Protein AF-A0A7S3VLT0-F1 (afdb_monomer_lite)

Secondary structure (DSSP, 8-state):
---HHHHHHHHHHHHHHHTTTTS-HHHHHHHHHHHHHTT-PPPHHHHHHHHHHHHTTGGGS-HHHHHHHHHHHHHTT-----HHHHHHHHHHHGGGGGGS-HHHHHHHHHHHHHTT----HHHHHHHHHHHHHHHSSSSPPPHHHHHHHHHHHHHSS-TTTTHHHHHHHHHHHHHHHHHHTSPPP-TTTTTSSSSS---

Foldseek 3Di:
DDDPVNVVVLVVLVVCLVCVLVDDLVVLLVVLLVCLVVLHQRDLVSVVSSLVNNLVCLLVDALQSLLSNLVSCLSNVPQPVDLVSVQSSLVSCLVRLLVDALVSLLSNLLSCLSNVHAYDPSSLVSSLVSNVNNCPPPPHDDPVSLVSVLVSNVSHPDVPPCPVVNVVSVVVCVVVVVVVPPDDPDPVVVVVVPPDDDD

Radius of gyration: 22.36 Å; chains: 1; bounding box: 56×70×52 Å

Organism: Dunaliella tertiolecta (NCBI:txid3047)

Structure (mmCIF, N/CA/C/O backbone):
data_AF-A0A7S3VLT0-F1
#
_entry.id   AF-A0A7S3VLT0-F1
#
loop_
_atom_site.group_PDB
_atom_site.id
_atom_site.type_symbol
_atom_site.label_atom_id
_atom_site.label_alt_id
_atom_site.label_comp_id
_atom_site.label_asym_id
_atom_site.label_entity_id
_atom_site.label_seq_id
_atom_site.pdbx_PDB_ins_code
_atom_site.Cartn_x
_atom_site.Cartn_y
_atom_site.Cartn_z
_atom_site.occupancy
_atom_site.B_iso_or_equiv
_atom_site.auth_seq_id
_atom_site.auth_comp_id
_atom_site.auth_asym_id
_atom_site.auth_atom_id
_atom_site.pdbx_PDB_model_num
ATOM 1 N N . GLU A 1 1 ? 2.533 -2.926 -32.610 1.00 42.31 1 GLU A N 1
ATOM 2 C CA . GLU A 1 1 ? 3.957 -2.528 -32.664 1.00 42.31 1 GLU A CA 1
ATOM 3 C C . GLU A 1 1 ? 4.178 -1.323 -31.756 1.00 42.31 1 GLU A C 1
ATOM 5 O O . GLU A 1 1 ? 3.263 -0.528 -31.573 1.00 42.31 1 GLU A O 1
ATOM 10 N N . GLY A 1 2 ? 5.298 -1.308 -31.031 1.00 62.59 2 GLY A N 1
ATOM 11 C CA . GLY A 1 2 ? 5.415 -0.646 -29.729 1.00 62.59 2 GLY A CA 1
ATOM 12 C C . GLY A 1 2 ? 5.473 0.877 -29.780 1.00 62.59 2 GLY A C 1
ATOM 13 O O . GLY A 1 2 ? 6.463 1.433 -30.250 1.00 62.59 2 GLY A O 1
ATOM 14 N N . SER A 1 3 ? 4.464 1.528 -29.190 1.00 80.88 3 SER A N 1
ATOM 15 C CA . SER A 1 3 ? 4.487 2.961 -28.878 1.00 80.88 3 SER A CA 1
ATOM 16 C C . SER A 1 3 ? 5.820 3.348 -28.213 1.00 80.88 3 SER A C 1
ATOM 18 O O . SER A 1 3 ? 6.255 2.631 -27.302 1.00 80.88 3 SER A O 1
ATOM 20 N N . PRO A 1 4 ? 6.454 4.470 -28.608 1.00 82.81 4 PRO A N 1
ATOM 21 C CA . PRO A 1 4 ? 7.679 4.974 -27.981 1.00 82.81 4 PRO A CA 1
ATOM 22 C C . PRO A 1 4 ? 7.568 5.058 -26.453 1.00 82.81 4 PRO A C 1
ATOM 24 O O . PRO A 1 4 ? 8.505 4.722 -25.732 1.00 82.81 4 PRO A O 1
ATOM 27 N N . VAL A 1 5 ? 6.375 5.396 -25.952 1.00 84.50 5 VAL A N 1
ATOM 28 C CA . VAL A 1 5 ? 6.072 5.453 -24.516 1.00 84.50 5 VAL A CA 1
ATOM 29 C C . VAL A 1 5 ? 6.159 4.069 -23.867 1.00 84.50 5 VAL A C 1
ATOM 31 O O . VAL A 1 5 ? 6.745 3.924 -22.802 1.00 84.50 5 VAL A O 1
ATOM 34 N N . GLY A 1 6 ? 5.644 3.023 -24.518 1.00 84.25 6 GLY A N 1
ATOM 35 C CA . GLY A 1 6 ? 5.726 1.653 -24.001 1.00 84.25 6 GLY A CA 1
ATOM 36 C C . GLY A 1 6 ? 7.147 1.077 -24.024 1.00 84.25 6 GLY A C 1
ATOM 37 O O . GLY A 1 6 ? 7.475 0.201 -23.227 1.00 84.25 6 GLY A O 1
ATOM 38 N N . GLN A 1 7 ? 8.013 1.555 -24.921 1.00 86.81 7 GLN A N 1
ATOM 39 C CA . GLN A 1 7 ? 9.434 1.189 -24.918 1.00 86.81 7 GLN A CA 1
ATOM 40 C C . GLN A 1 7 ? 10.175 1.880 -23.772 1.00 86.81 7 GLN A C 1
ATOM 42 O O . GLN A 1 7 ? 10.887 1.213 -23.024 1.00 86.81 7 GLN A O 1
ATOM 47 N N . LEU A 1 8 ? 9.928 3.180 -23.582 1.00 89.12 8 LEU A N 1
ATOM 48 C CA . LEU A 1 8 ? 10.477 3.941 -22.465 1.00 89.12 8 LEU A CA 1
ATOM 49 C C . LEU A 1 8 ? 10.064 3.341 -21.116 1.00 89.12 8 LEU A C 1
ATOM 51 O O . LEU A 1 8 ? 10.919 3.116 -20.269 1.00 89.12 8 LEU A O 1
ATOM 55 N N . LEU A 1 9 ? 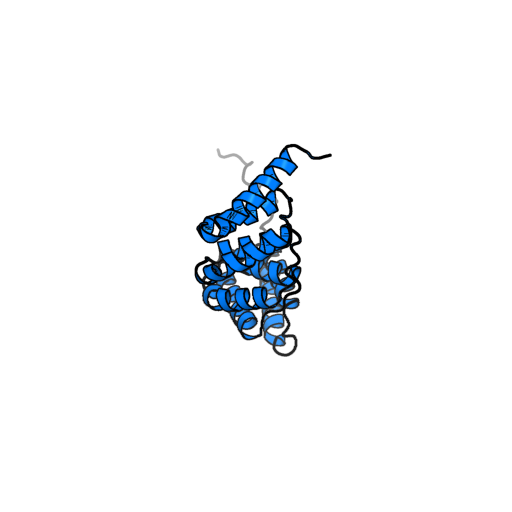8.782 3.015 -20.921 1.00 89.31 9 LEU A N 1
ATOM 56 C CA . LEU A 1 9 ? 8.303 2.442 -19.658 1.00 89.31 9 LEU A CA 1
ATOM 57 C C . LEU A 1 9 ? 8.919 1.072 -19.357 1.00 89.31 9 LEU A C 1
ATOM 59 O O . LEU A 1 9 ? 9.239 0.795 -18.203 1.00 89.31 9 LEU A O 1
ATOM 63 N N . ARG A 1 10 ? 9.167 0.243 -20.378 1.00 87.88 10 ARG A N 1
ATOM 64 C CA . ARG A 1 10 ? 9.902 -1.020 -20.202 1.00 87.88 10 ARG A CA 1
ATOM 65 C C . ARG A 1 10 ? 11.360 -0.792 -19.809 1.00 87.88 10 ARG A C 1
ATOM 67 O O . ARG A 1 10 ? 11.842 -1.482 -18.916 1.00 87.88 10 ARG A O 1
ATOM 74 N N . ALA A 1 11 ? 12.036 0.178 -20.426 1.00 89.56 11 ALA A N 1
ATOM 75 C CA . ALA A 1 11 ? 13.400 0.546 -20.047 1.00 89.56 11 ALA A CA 1
ATOM 76 C C . ALA A 1 11 ? 13.459 1.077 -18.604 1.00 89.56 11 ALA A C 1
ATOM 78 O O . ALA A 1 11 ? 14.314 0.655 -17.832 1.00 89.56 11 ALA A O 1
ATOM 79 N N . VAL A 1 12 ? 12.493 1.915 -18.210 1.00 90.75 12 VAL A N 1
ATOM 80 C CA . VAL A 1 12 ? 12.349 2.396 -16.827 1.00 90.75 12 VAL A CA 1
ATOM 81 C C . VAL A 1 12 ? 12.108 1.237 -15.859 1.00 90.75 12 VAL A C 1
ATOM 83 O O . VAL A 1 12 ? 12.724 1.213 -14.801 1.00 90.75 12 VAL A O 1
ATOM 86 N N . CYS A 1 13 ? 11.266 0.256 -16.202 1.00 90.75 13 CYS A N 1
ATOM 87 C CA . CYS A 1 13 ? 11.071 -0.929 -15.360 1.00 90.75 13 CYS A CA 1
ATOM 88 C C . CYS A 1 13 ? 12.375 -1.722 -15.194 1.00 90.75 13 CYS A C 1
ATOM 90 O O . CYS A 1 13 ? 12.705 -2.106 -14.076 1.00 90.75 13 CYS A O 1
ATOM 92 N N . ALA A 1 14 ? 13.121 -1.951 -16.279 1.00 90.06 14 ALA A N 1
ATOM 93 C CA . ALA A 1 14 ? 14.382 -2.690 -16.236 1.00 90.06 14 ALA A CA 1
ATOM 94 C C . ALA A 1 14 ? 15.438 -1.986 -15.365 1.00 90.06 14 ALA A C 1
ATOM 96 O O . ALA A 1 14 ? 16.058 -2.626 -14.518 1.00 90.06 14 ALA A O 1
ATOM 97 N N . GLU A 1 15 ? 15.583 -0.669 -15.514 1.00 92.50 15 GLU A N 1
ATOM 98 C CA . GLU A 1 15 ? 16.516 0.135 -14.716 1.00 92.50 15 GLU A CA 1
ATOM 99 C C . GLU A 1 15 ? 16.075 0.252 -13.249 1.00 92.50 15 GLU A C 1
ATOM 101 O O . GLU A 1 15 ? 16.872 0.140 -12.321 1.00 92.50 15 GLU A O 1
ATOM 106 N N . ALA A 1 16 ? 14.775 0.421 -13.002 1.00 91.62 16 ALA A N 1
ATOM 107 C CA . ALA A 1 16 ? 14.250 0.426 -11.643 1.00 91.62 16 ALA A CA 1
ATOM 108 C C . ALA A 1 16 ? 14.437 -0.931 -10.947 1.00 91.62 16 ALA A C 1
ATOM 110 O O . ALA A 1 16 ? 14.608 -0.966 -9.732 1.00 91.62 16 ALA A O 1
ATOM 111 N N . LEU A 1 17 ? 14.401 -2.040 -11.696 1.00 91.25 17 LEU A N 1
ATOM 112 C CA . LEU A 1 17 ? 14.630 -3.381 -11.161 1.00 91.25 17 LEU A CA 1
ATOM 113 C C . LEU A 1 17 ? 16.079 -3.579 -10.716 1.00 91.25 17 LEU A C 1
ATOM 115 O O . LEU A 1 17 ? 16.305 -4.085 -9.620 1.00 91.25 17 LEU A O 1
ATOM 119 N N . SER A 1 18 ? 17.050 -3.164 -11.537 1.00 92.06 18 SER A N 1
ATOM 120 C CA . SER A 1 18 ? 18.477 -3.312 -11.216 1.00 92.06 18 SER A CA 1
ATOM 121 C C . SER A 1 18 ? 18.880 -2.494 -9.989 1.00 92.06 18 SER A C 1
ATOM 123 O O . SER A 1 18 ? 19.736 -2.921 -9.219 1.00 92.06 18 SER A O 1
ATOM 125 N N . ARG A 1 19 ? 18.217 -1.354 -9.769 1.00 91.62 19 ARG A N 1
ATOM 126 C CA . ARG A 1 19 ? 18.514 -0.422 -8.672 1.00 91.62 19 ARG A CA 1
ATOM 127 C C . ARG A 1 19 ? 17.528 -0.495 -7.514 1.00 91.62 19 ARG A C 1
ATOM 129 O O . ARG A 1 19 ? 17.573 0.336 -6.612 1.00 91.62 19 ARG A O 1
ATOM 136 N N . MET A 1 20 ? 16.636 -1.484 -7.502 1.00 88.00 20 MET A N 1
ATOM 137 C CA . MET A 1 20 ? 15.493 -1.534 -6.584 1.00 88.00 20 MET A CA 1
ATOM 138 C C . MET A 1 20 ? 15.886 -1.478 -5.100 1.00 88.00 20 MET A C 1
ATOM 140 O O . MET A 1 20 ? 15.155 -0.932 -4.274 1.00 88.00 20 MET A O 1
ATOM 144 N N . THR A 1 21 ? 17.058 -2.011 -4.753 1.00 85.94 21 THR A N 1
ATOM 145 C CA . THR A 1 21 ? 17.574 -2.005 -3.382 1.00 85.94 21 THR A CA 1
ATOM 146 C C . THR A 1 21 ? 18.109 -0.650 -2.923 1.00 85.94 21 THR A C 1
ATOM 148 O O . THR A 1 21 ? 18.200 -0.452 -1.711 1.00 85.94 21 THR A O 1
ATOM 151 N N . GLU A 1 22 ? 18.438 0.250 -3.856 1.00 90.69 22 GLU A N 1
ATOM 152 C CA . GLU A 1 22 ? 18.987 1.594 -3.610 1.00 90.69 22 GLU A CA 1
ATOM 153 C C . GLU A 1 22 ? 17.904 2.650 -3.359 1.00 90.69 22 GLU A C 1
ATOM 155 O O . GLU A 1 22 ? 18.204 3.720 -2.831 1.00 90.69 22 GLU A O 1
ATOM 160 N N . PHE A 1 23 ? 16.652 2.382 -3.742 1.00 89.06 23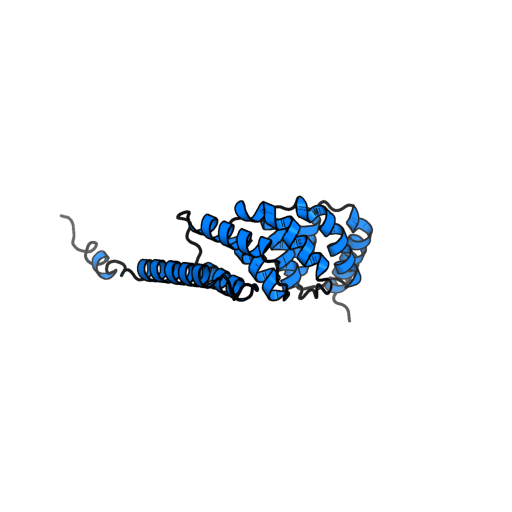 PHE A N 1
ATOM 161 C CA . PHE A 1 23 ? 15.575 3.357 -3.596 1.00 89.06 23 PHE A CA 1
ATOM 162 C C . PHE A 1 23 ? 15.269 3.641 -2.125 1.00 89.06 23 PHE A C 1
ATOM 164 O O . PHE A 1 23 ? 15.115 2.725 -1.310 1.00 89.06 23 PHE A O 1
ATOM 171 N N . ALA A 1 24 ? 15.081 4.923 -1.807 1.00 92.06 24 ALA A N 1
ATOM 172 C CA . ALA A 1 24 ? 14.487 5.311 -0.540 1.00 92.06 24 ALA A CA 1
ATOM 173 C C . ALA A 1 24 ? 13.006 4.875 -0.495 1.00 92.06 24 ALA A C 1
ATOM 175 O O . ALA A 1 24 ? 12.345 4.819 -1.538 1.00 92.06 24 ALA A O 1
ATOM 176 N N . PRO A 1 25 ? 12.427 4.632 0.698 1.00 91.44 25 PRO A N 1
ATOM 177 C CA . PRO A 1 25 ? 11.040 4.173 0.828 1.00 91.44 25 PRO A CA 1
ATOM 178 C C . PRO A 1 25 ? 10.034 5.079 0.108 1.00 91.44 25 PRO A C 1
ATOM 180 O O . PRO A 1 25 ? 9.146 4.607 -0.599 1.00 91.44 25 PRO A O 1
ATOM 183 N N . ARG A 1 26 ? 10.216 6.399 0.223 1.00 92.75 26 ARG A N 1
ATOM 184 C CA . ARG A 1 26 ? 9.364 7.399 -0.433 1.00 92.75 26 ARG A CA 1
ATOM 185 C C . ARG A 1 26 ? 9.409 7.299 -1.959 1.00 92.75 26 ARG A C 1
ATOM 187 O O . ARG A 1 26 ? 8.378 7.469 -2.616 1.00 92.75 26 ARG A O 1
ATOM 194 N N . ASP A 1 27 ? 10.579 7.015 -2.519 1.00 93.44 27 ASP A N 1
ATOM 195 C CA . ASP A 1 27 ? 10.753 6.887 -3.964 1.00 93.44 27 ASP A CA 1
ATOM 196 C C . ASP A 1 27 ? 10.099 5.603 -4.468 1.00 93.44 27 ASP A C 1
ATOM 198 O O . ASP A 1 27 ? 9.441 5.620 -5.505 1.00 93.44 27 ASP A O 1
ATOM 202 N N . MET A 1 28 ? 10.167 4.516 -3.692 1.00 94.12 28 MET A N 1
ATOM 203 C CA . MET A 1 28 ? 9.451 3.277 -4.002 1.00 94.12 28 MET A CA 1
ATOM 204 C C . MET A 1 28 ? 7.929 3.477 -4.032 1.00 94.12 28 MET A C 1
ATOM 206 O O . MET A 1 28 ? 7.256 2.986 -4.940 1.00 94.12 28 MET A O 1
ATOM 210 N N . VAL A 1 29 ? 7.365 4.203 -3.063 1.00 95.75 29 VAL A N 1
ATOM 211 C CA . VAL A 1 29 ? 5.925 4.521 -3.046 1.00 95.75 29 VAL A CA 1
ATOM 212 C C . VAL A 1 29 ? 5.557 5.372 -4.264 1.00 95.75 29 VAL A C 1
ATOM 214 O O . VAL A 1 29 ? 4.603 5.065 -4.980 1.00 95.75 29 VAL A O 1
ATOM 217 N N . SER A 1 30 ? 6.356 6.403 -4.546 1.00 94.94 30 SER A N 1
ATOM 218 C CA . SER A 1 30 ? 6.138 7.317 -5.675 1.00 94.94 30 SER A CA 1
ATOM 219 C C . SER A 1 30 ? 6.233 6.608 -7.027 1.00 94.94 30 SER A C 1
ATOM 221 O O . SER A 1 30 ? 5.457 6.899 -7.940 1.00 94.94 30 SER A O 1
ATOM 223 N N . LEU A 1 31 ? 7.160 5.660 -7.159 1.00 93.88 31 LEU A N 1
ATOM 224 C CA . LEU A 1 31 ? 7.364 4.870 -8.366 1.00 93.88 31 LEU A CA 1
ATOM 225 C C . LEU A 1 31 ? 6.149 3.986 -8.666 1.00 93.88 31 LEU A C 1
ATOM 227 O O . LEU A 1 31 ? 5.624 4.023 -9.779 1.00 93.88 31 LEU A O 1
ATOM 231 N N . LEU A 1 32 ? 5.644 3.259 -7.664 1.00 94.81 32 LEU A N 1
ATOM 232 C CA . LEU A 1 32 ? 4.444 2.435 -7.822 1.00 94.81 32 LEU A CA 1
ATOM 233 C C . LEU A 1 32 ? 3.208 3.288 -8.143 1.00 94.81 32 LEU A C 1
ATOM 235 O O . LEU A 1 32 ? 2.466 2.972 -9.075 1.00 94.81 32 LEU A O 1
ATOM 239 N N . ALA A 1 33 ? 3.024 4.402 -7.429 1.00 94.62 33 ALA A N 1
ATOM 240 C CA . ALA A 1 33 ? 1.932 5.337 -7.690 1.00 94.62 33 ALA A CA 1
ATOM 241 C C . ALA A 1 33 ? 2.004 5.929 -9.107 1.00 94.62 33 ALA A C 1
ATOM 243 O O . ALA A 1 33 ? 0.978 6.140 -9.756 1.00 94.62 33 ALA A O 1
ATOM 244 N N . SER A 1 34 ? 3.210 6.163 -9.628 1.00 94.50 34 SER A N 1
ATOM 245 C CA . SER A 1 34 ? 3.407 6.635 -11.001 1.00 94.50 34 SER A CA 1
ATOM 246 C C . SER A 1 34 ? 2.961 5.593 -12.025 1.00 94.50 34 SER A C 1
ATOM 248 O O . SER A 1 34 ? 2.225 5.936 -12.949 1.00 94.50 34 SER A O 1
ATOM 250 N N . PHE A 1 35 ? 3.313 4.318 -11.835 1.00 92.38 35 PHE A N 1
ATOM 251 C CA . PHE A 1 35 ? 2.822 3.238 -12.699 1.00 92.38 35 PHE A CA 1
ATOM 252 C C . PHE A 1 35 ? 1.297 3.105 -12.654 1.00 92.38 35 PHE A C 1
ATOM 254 O O . PHE A 1 35 ? 0.662 2.994 -13.706 1.00 92.38 35 PHE A O 1
ATOM 261 N N . ALA A 1 36 ? 0.702 3.197 -11.460 1.00 93.25 36 ALA A N 1
ATOM 262 C CA . ALA A 1 36 ? -0.748 3.180 -11.282 1.00 93.25 36 ALA A CA 1
ATOM 263 C C . ALA A 1 36 ? -1.437 4.317 -12.053 1.00 93.25 36 ALA A C 1
ATOM 265 O O . ALA A 1 36 ? -2.384 4.082 -12.805 1.00 93.25 36 ALA A O 1
ATOM 266 N N . ARG A 1 37 ? -0.921 5.548 -11.944 1.00 92.50 37 ARG A N 1
ATOM 267 C CA . ARG A 1 37 ? -1.453 6.721 -12.662 1.00 92.50 37 ARG A CA 1
ATOM 268 C C . ARG A 1 37 ? -1.315 6.605 -14.177 1.00 92.50 37 ARG A C 1
ATOM 270 O O . ARG A 1 37 ? -2.201 7.049 -14.903 1.00 92.50 37 ARG A O 1
ATOM 277 N N . LEU A 1 38 ? -0.226 6.003 -14.649 1.00 90.69 38 LEU A N 1
ATOM 278 C CA . LEU A 1 38 ? 0.012 5.750 -16.070 1.00 90.69 38 LEU A CA 1
ATOM 279 C C . LEU A 1 38 ? -0.796 4.562 -16.612 1.00 90.69 38 LEU A C 1
ATOM 281 O O . LEU A 1 38 ? -0.767 4.324 -17.818 1.00 90.69 38 LEU A O 1
ATOM 285 N N . LYS A 1 39 ? -1.508 3.822 -15.746 1.00 88.75 39 LYS A N 1
ATOM 286 C CA . LYS A 1 39 ? -2.228 2.583 -16.083 1.00 88.75 39 LYS A CA 1
ATOM 287 C C . LYS A 1 39 ? -1.340 1.590 -16.838 1.00 88.75 39 LYS A C 1
ATOM 289 O O . LYS A 1 39 ? -1.803 0.873 -17.725 1.00 88.75 39 LYS A O 1
ATOM 294 N N . HIS A 1 40 ? -0.052 1.581 -16.502 1.00 85.94 40 HIS A N 1
ATOM 295 C CA . HIS A 1 40 ? 0.936 0.716 -17.122 1.00 85.94 40 HIS A CA 1
ATOM 296 C C . HIS A 1 40 ? 1.411 -0.310 -16.094 1.00 85.94 40 HIS A C 1
ATOM 298 O O . HIS A 1 40 ? 2.256 0.025 -15.261 1.00 85.94 40 HIS A O 1
ATOM 304 N N . PRO A 1 41 ? 0.860 -1.537 -16.110 1.00 86.31 41 PRO A N 1
ATOM 305 C CA . PRO A 1 41 ? 1.277 -2.569 -15.179 1.00 86.31 41 PRO A CA 1
ATOM 306 C C . PRO A 1 41 ? 2.729 -2.971 -15.459 1.00 86.31 41 PRO A C 1
ATOM 308 O O . PRO A 1 41 ? 3.052 -3.309 -16.603 1.00 86.31 41 PRO A O 1
ATOM 311 N N . PRO A 1 42 ? 3.614 -2.928 -14.447 1.00 88.88 42 PRO A N 1
ATOM 312 C CA . PRO A 1 42 ? 4.972 -3.417 -14.606 1.00 88.88 42 PRO A CA 1
ATOM 313 C C . PRO A 1 42 ? 4.968 -4.944 -14.809 1.00 88.88 42 PRO A C 1
ATOM 315 O O . PRO A 1 42 ? 3.986 -5.613 -14.468 1.00 88.88 42 PRO A O 1
ATOM 318 N N . PRO A 1 43 ? 6.060 -5.522 -15.336 1.00 89.69 43 PRO A N 1
ATOM 319 C CA . PRO A 1 43 ? 6.200 -6.971 -15.448 1.00 89.69 43 PRO A CA 1
ATOM 320 C C . PRO A 1 43 ? 6.009 -7.686 -14.093 1.00 89.69 43 PRO A C 1
ATOM 322 O O . PRO A 1 43 ? 6.394 -7.131 -13.058 1.00 89.69 43 PRO A O 1
ATOM 325 N N . PRO A 1 44 ? 5.461 -8.916 -14.058 1.00 88.12 44 PRO A N 1
ATOM 326 C CA . PRO A 1 44 ? 5.236 -9.655 -12.811 1.00 88.12 44 PRO A CA 1
ATOM 327 C C . PRO A 1 44 ? 6.498 -9.835 -11.955 1.00 88.12 44 PRO A C 1
ATOM 329 O O . PRO A 1 44 ? 6.436 -9.743 -10.729 1.00 88.12 44 PRO A O 1
ATOM 332 N N . GLU A 1 45 ? 7.653 -10.042 -12.588 1.00 89.56 45 GLU A N 1
ATOM 333 C CA . GLU A 1 45 ? 8.948 -10.192 -11.917 1.00 89.56 45 GLU A CA 1
ATOM 334 C C . GLU A 1 45 ? 9.353 -8.895 -11.213 1.00 89.56 45 GLU A C 1
ATOM 336 O O . GLU A 1 45 ? 9.833 -8.921 -10.078 1.00 89.56 45 GLU A O 1
ATOM 341 N N . TRP A 1 46 ? 9.089 -7.755 -11.861 1.00 92.31 46 TRP A N 1
ATOM 342 C CA . TRP A 1 46 ? 9.315 -6.433 -11.288 1.00 92.31 46 TRP A CA 1
ATOM 343 C C . TRP A 1 46 ? 8.432 -6.210 -10.064 1.00 92.31 46 TRP A C 1
ATOM 345 O O . TRP A 1 46 ? 8.918 -5.781 -9.022 1.00 92.31 46 TRP A O 1
ATOM 355 N N . LEU A 1 47 ? 7.142 -6.546 -10.167 1.00 91.81 47 LEU A N 1
ATOM 356 C CA . LEU A 1 47 ? 6.200 -6.398 -9.061 1.00 91.81 47 LEU A CA 1
ATOM 357 C C . LEU A 1 47 ? 6.579 -7.294 -7.873 1.00 91.81 47 LEU A C 1
ATOM 359 O O . LEU A 1 47 ? 6.532 -6.843 -6.732 1.00 91.81 47 LEU A O 1
ATOM 363 N N . SER A 1 48 ? 6.997 -8.537 -8.124 1.00 90.31 48 SER A N 1
ATOM 364 C CA . SER A 1 48 ? 7.487 -9.440 -7.076 1.00 90.31 48 SER A CA 1
ATOM 365 C C . SER A 1 48 ? 8.715 -8.865 -6.362 1.00 90.31 48 SER A C 1
ATOM 367 O O . SER A 1 48 ? 8.738 -8.802 -5.131 1.00 90.31 48 SER A O 1
ATOM 369 N N . ALA A 1 49 ? 9.706 -8.383 -7.119 1.00 91.38 49 ALA A N 1
ATOM 370 C CA . ALA A 1 49 ? 10.891 -7.743 -6.554 1.00 91.38 49 ALA A CA 1
ATOM 371 C C . ALA A 1 49 ? 10.525 -6.484 -5.753 1.00 91.38 49 ALA A C 1
ATOM 373 O O . ALA A 1 49 ? 11.014 -6.296 -4.639 1.00 91.38 49 ALA A O 1
ATOM 374 N N . TYR A 1 50 ? 9.598 -5.670 -6.269 1.00 93.31 50 TYR A N 1
ATOM 375 C CA . TYR A 1 50 ? 9.105 -4.476 -5.592 1.00 93.31 50 TYR A CA 1
ATOM 376 C C . TYR A 1 50 ? 8.450 -4.824 -4.258 1.00 93.31 50 TYR A C 1
ATOM 378 O O . TYR A 1 50 ? 8.796 -4.235 -3.236 1.00 93.31 50 TYR A O 1
ATOM 386 N N . LEU A 1 51 ? 7.541 -5.805 -4.247 1.00 92.94 51 LEU A N 1
ATOM 387 C CA . LEU A 1 51 ? 6.843 -6.241 -3.038 1.00 92.94 51 LEU A CA 1
ATOM 388 C C . LEU A 1 51 ? 7.825 -6.768 -1.986 1.00 92.94 51 LEU A C 1
ATOM 390 O O . LEU A 1 51 ? 7.669 -6.456 -0.806 1.00 92.94 51 LEU A O 1
ATOM 394 N N . GLN A 1 52 ? 8.860 -7.508 -2.395 1.00 91.38 52 GLN A N 1
ATOM 395 C CA . GLN A 1 52 ? 9.928 -7.951 -1.493 1.00 91.38 52 GLN A CA 1
ATOM 396 C C . GLN A 1 52 ? 10.739 -6.771 -0.944 1.00 91.38 52 GLN A C 1
ATOM 398 O O . GLN A 1 52 ? 10.994 -6.698 0.259 1.00 91.38 52 GLN A O 1
ATOM 403 N N . ALA A 1 53 ? 11.109 -5.825 -1.806 1.00 92.69 53 ALA A N 1
ATOM 404 C CA . ALA A 1 53 ? 11.928 -4.682 -1.434 1.00 92.69 53 ALA A CA 1
ATOM 405 C C . ALA A 1 53 ? 11.175 -3.661 -0.567 1.00 92.69 53 ALA A C 1
ATOM 407 O O . ALA A 1 53 ? 11.790 -3.084 0.324 1.00 92.69 53 ALA A O 1
ATOM 408 N N . ILE A 1 54 ? 9.870 -3.445 -0.773 1.00 93.62 54 ILE A N 1
ATOM 409 C CA . ILE A 1 54 ? 9.066 -2.526 0.049 1.00 93.62 54 ILE A CA 1
ATOM 410 C C . ILE A 1 54 ? 8.670 -3.166 1.382 1.00 93.62 54 ILE A C 1
ATOM 412 O O . ILE A 1 54 ? 8.515 -2.453 2.369 1.00 93.62 54 ILE A O 1
ATOM 416 N N . LYS A 1 55 ? 8.576 -4.507 1.450 1.00 92.56 55 LYS A N 1
ATOM 417 C CA . LYS A 1 55 ? 8.229 -5.255 2.674 1.00 92.56 55 LYS A CA 1
ATOM 418 C C . LYS A 1 55 ? 9.095 -4.841 3.866 1.00 92.56 55 LYS A C 1
ATOM 420 O O . LYS A 1 55 ? 8.568 -4.607 4.946 1.00 92.56 55 LYS A O 1
ATOM 425 N N . ARG A 1 56 ? 10.410 -4.676 3.658 1.00 91.19 56 ARG A N 1
ATOM 426 C CA . ARG A 1 56 ? 11.366 -4.250 4.705 1.00 91.19 56 ARG A CA 1
ATOM 427 C C . ARG A 1 56 ? 11.123 -2.829 5.224 1.00 91.19 56 ARG A C 1
ATOM 429 O O . ARG A 1 56 ? 11.583 -2.495 6.309 1.00 91.19 56 ARG A O 1
ATOM 436 N N . TYR A 1 57 ? 10.431 -2.003 4.443 1.00 92.38 57 TYR A N 1
ATOM 437 C CA . TYR A 1 57 ? 10.163 -0.607 4.766 1.00 92.38 57 TYR A CA 1
ATOM 438 C C . TYR A 1 57 ? 8.766 -0.363 5.321 1.00 92.38 57 TYR A C 1
ATOM 440 O O . TYR A 1 57 ? 8.556 0.701 5.893 1.00 92.38 57 TYR A O 1
ATOM 448 N N . LEU A 1 58 ? 7.845 -1.329 5.218 1.00 92.12 58 LEU A N 1
ATOM 449 C CA . LEU A 1 58 ? 6.479 -1.195 5.734 1.00 92.12 58 LEU A CA 1
ATOM 450 C C . LEU A 1 58 ? 6.411 -0.678 7.184 1.00 92.12 58 LEU A C 1
ATOM 452 O O . LEU A 1 58 ? 5.597 0.208 7.417 1.00 92.12 58 LEU A O 1
ATOM 456 N N . PRO A 1 59 ? 7.272 -1.108 8.138 1.00 91.12 59 PRO A N 1
ATOM 457 C CA . PRO A 1 59 ? 7.209 -0.605 9.518 1.00 91.12 59 PRO A CA 1
ATOM 458 C C . PRO A 1 59 ? 7.532 0.884 9.662 1.00 91.12 59 PRO A C 1
ATOM 460 O O . PRO A 1 59 ? 7.213 1.496 10.678 1.00 91.12 59 PRO A O 1
ATOM 463 N N . PHE A 1 60 ? 8.193 1.454 8.656 1.00 91.31 60 PHE A N 1
ATOM 464 C CA . PHE A 1 60 ? 8.666 2.833 8.637 1.00 91.31 60 PHE A CA 1
ATOM 465 C C . PHE A 1 60 ? 7.838 3.725 7.711 1.00 91.31 60 PHE A C 1
ATOM 467 O O . PHE A 1 60 ? 8.061 4.934 7.680 1.00 91.31 60 PHE A O 1
ATOM 474 N N . LEU A 1 61 ? 6.917 3.149 6.933 1.00 93.38 61 LEU A N 1
ATOM 475 C CA . LEU A 1 61 ? 5.972 3.939 6.160 1.00 93.38 61 LEU A CA 1
ATOM 476 C C . LEU A 1 61 ? 4.971 4.584 7.113 1.00 93.38 61 LEU A C 1
ATOM 478 O O . LEU A 1 61 ? 4.541 3.969 8.088 1.00 93.38 61 LEU A O 1
ATOM 482 N N . ASP A 1 62 ? 4.592 5.822 6.817 1.00 93.25 62 ASP A N 1
ATOM 483 C CA . ASP A 1 62 ? 3.431 6.427 7.455 1.00 93.25 62 ASP A CA 1
ATOM 484 C C . ASP A 1 62 ? 2.127 5.832 6.882 1.00 93.25 62 ASP A C 1
ATOM 486 O O . ASP A 1 62 ? 2.118 5.067 5.905 1.00 93.25 62 ASP A O 1
ATOM 490 N N . GLY A 1 63 ? 0.998 6.168 7.508 1.00 92.31 63 GLY A N 1
ATOM 491 C CA . GLY A 1 63 ? -0.305 5.661 7.080 1.00 92.31 63 GLY A CA 1
ATOM 492 C C . GLY A 1 63 ? -0.655 6.047 5.641 1.00 92.31 63 GLY A C 1
ATOM 493 O O . GLY A 1 63 ? -1.159 5.216 4.886 1.00 92.31 63 GLY A O 1
ATOM 494 N N . GLN A 1 64 ? -0.330 7.273 5.223 1.00 93.62 64 GLN A N 1
ATOM 495 C CA . GLN A 1 64 ? -0.631 7.782 3.880 1.00 93.62 64 GLN A CA 1
ATOM 496 C C . GLN A 1 64 ? 0.181 7.052 2.801 1.00 93.62 64 GLN A C 1
ATOM 498 O O . GLN A 1 64 ? -0.356 6.660 1.761 1.00 93.62 64 GLN A O 1
ATOM 503 N N . ALA A 1 65 ? 1.464 6.802 3.052 1.00 95.38 65 ALA A N 1
ATOM 504 C CA . ALA A 1 65 ? 2.326 5.997 2.201 1.00 95.38 65 ALA A CA 1
ATOM 505 C C . ALA A 1 65 ? 1.813 4.554 2.105 1.00 95.38 65 ALA A C 1
ATOM 507 O O . ALA A 1 65 ? 1.736 4.006 1.005 1.00 95.38 65 ALA A O 1
ATOM 508 N N . SER A 1 66 ? 1.381 3.966 3.224 1.00 95.25 66 SER A N 1
ATOM 509 C CA . SER A 1 66 ? 0.793 2.621 3.263 1.00 95.25 66 SER A CA 1
ATOM 510 C C . SER A 1 66 ? -0.502 2.532 2.445 1.00 95.25 66 SER A C 1
ATOM 512 O O . SER A 1 66 ? -0.653 1.633 1.614 1.00 95.25 66 SER A O 1
ATOM 514 N N . ALA A 1 67 ? -1.402 3.508 2.596 1.00 94.88 67 ALA A N 1
ATOM 515 C CA . ALA A 1 67 ? -2.615 3.627 1.788 1.00 94.88 67 ALA A CA 1
ATOM 516 C C . ALA A 1 67 ? -2.304 3.826 0.294 1.00 94.88 67 ALA A C 1
ATOM 518 O O . ALA A 1 67 ? -2.968 3.249 -0.573 1.00 94.88 67 ALA A O 1
ATOM 519 N N . THR A 1 68 ? -1.267 4.605 -0.026 1.00 96.00 68 THR A N 1
ATOM 520 C CA . THR A 1 68 ? -0.823 4.845 -1.407 1.00 96.00 68 THR A CA 1
ATOM 521 C C . THR A 1 68 ? -0.308 3.568 -2.059 1.00 96.00 68 THR A C 1
ATOM 523 O O . THR A 1 68 ? -0.666 3.286 -3.201 1.00 96.00 68 THR A O 1
ATOM 526 N N . VAL A 1 69 ? 0.489 2.761 -1.350 1.00 95.25 69 VAL A N 1
ATOM 527 C CA . VAL A 1 69 ? 0.948 1.458 -1.859 1.00 95.25 69 VAL A CA 1
ATOM 528 C C . VAL A 1 69 ? -0.252 0.578 -2.190 1.00 95.25 69 VAL A C 1
ATOM 530 O O . VAL A 1 69 ? -0.363 0.082 -3.308 1.00 95.25 69 VAL A O 1
ATOM 533 N N . LEU A 1 70 ? -1.182 0.441 -1.247 1.00 93.50 70 LEU A N 1
ATOM 534 C CA . LEU A 1 70 ? -2.335 -0.440 -1.383 1.00 93.50 70 LEU A CA 1
ATOM 535 C C . LEU A 1 70 ? -3.260 -0.026 -2.538 1.00 93.50 70 LEU A C 1
ATOM 537 O O . LEU A 1 70 ? -3.604 -0.840 -3.393 1.00 93.50 70 LEU A O 1
ATOM 541 N N . SER A 1 71 ? -3.610 1.259 -2.606 1.00 93.50 71 SER A N 1
ATOM 542 C CA . SER A 1 71 ? -4.433 1.812 -3.689 1.00 93.50 71 SER A CA 1
ATOM 543 C C . SER A 1 71 ? -3.741 1.726 -5.052 1.00 93.50 71 SER A C 1
ATOM 545 O O . SER A 1 71 ? -4.402 1.459 -6.055 1.00 93.50 71 SER A O 1
ATOM 547 N N . SER A 1 72 ? -2.414 1.876 -5.103 1.00 95.06 72 SER A N 1
ATOM 548 C CA . SER A 1 72 ? -1.647 1.710 -6.342 1.00 95.06 72 SER A CA 1
ATOM 549 C C . SER A 1 72 ? -1.639 0.257 -6.816 1.00 95.06 72 SER A C 1
ATOM 551 O O . SER A 1 72 ? -1.795 0.014 -8.010 1.00 95.06 72 SER A O 1
ATOM 553 N N . LEU A 1 73 ? -1.516 -0.717 -5.906 1.00 93.12 73 LEU A N 1
ATOM 554 C CA . LEU A 1 73 ? -1.625 -2.143 -6.239 1.00 93.12 73 LEU A CA 1
ATOM 555 C C . LEU A 1 73 ? -3.010 -2.479 -6.806 1.00 93.12 73 LEU A C 1
ATOM 557 O O . LEU A 1 73 ? -3.107 -3.128 -7.848 1.00 93.12 73 LEU A O 1
ATOM 561 N N . VAL A 1 74 ? -4.070 -1.968 -6.179 1.00 91.94 74 VAL A N 1
ATOM 562 C CA . VAL A 1 74 ? -5.447 -2.118 -6.669 1.00 91.94 74 VAL A CA 1
ATOM 563 C C . VAL A 1 74 ? -5.617 -1.490 -8.055 1.00 91.94 74 VAL A C 1
ATOM 565 O O . VAL A 1 74 ? -6.122 -2.139 -8.968 1.00 91.94 74 VAL A O 1
ATOM 568 N N . ALA A 1 75 ? -5.147 -0.255 -8.254 1.00 91.75 75 ALA A N 1
ATOM 569 C CA . ALA A 1 75 ? -5.251 0.450 -9.534 1.00 91.75 75 ALA A CA 1
ATOM 570 C C . ALA A 1 75 ? -4.474 -0.238 -10.669 1.00 91.75 75 ALA A C 1
ATOM 572 O O . ALA A 1 75 ? -4.878 -0.171 -11.830 1.00 91.75 75 ALA A O 1
ATOM 573 N N . LEU A 1 76 ? -3.376 -0.920 -10.339 1.00 90.06 76 LEU A N 1
ATOM 574 C CA . LEU A 1 76 ? -2.604 -1.736 -11.275 1.00 90.06 76 LEU A CA 1
ATOM 575 C C . LEU A 1 76 ? -3.238 -3.105 -11.553 1.00 90.06 76 LEU A C 1
ATOM 577 O O . LEU A 1 76 ? -2.697 -3.860 -12.361 1.00 90.06 76 LEU A O 1
ATOM 581 N N . ASN A 1 77 ? -4.358 -3.435 -10.897 1.00 85.69 77 ASN A N 1
ATOM 582 C CA . ASN A 1 77 ? -4.943 -4.776 -10.878 1.00 85.69 77 ASN A CA 1
ATOM 583 C C . ASN A 1 77 ? -3.881 -5.842 -10.549 1.00 85.69 77 ASN A C 1
ATOM 585 O O . ASN A 1 77 ? -3.836 -6.928 -11.137 1.00 85.69 77 ASN A O 1
ATOM 589 N N . ALA A 1 78 ? -2.962 -5.479 -9.650 1.00 81.56 78 ALA A N 1
ATOM 590 C CA . ALA A 1 78 ? -1.863 -6.323 -9.241 1.00 81.56 78 ALA A CA 1
ATOM 591 C C . ALA A 1 78 ? -2.437 -7.523 -8.490 1.00 81.56 78 ALA A C 1
ATOM 593 O O . ALA A 1 78 ? -2.951 -7.395 -7.379 1.00 81.56 78 ALA A O 1
ATOM 594 N N . ARG A 1 79 ? -2.335 -8.713 -9.085 1.00 69.88 79 ARG A N 1
ATOM 595 C CA . ARG A 1 79 ? -2.641 -9.953 -8.372 1.00 69.88 79 ARG A CA 1
ATOM 596 C C . ARG A 1 79 ? -1.524 -10.206 -7.371 1.00 69.88 79 ARG A C 1
ATOM 598 O O . ARG A 1 79 ? -0.508 -10.807 -7.707 1.00 69.88 79 ARG A O 1
ATOM 605 N N . VAL A 1 80 ? -1.703 -9.724 -6.144 1.00 71.56 80 VAL A N 1
ATOM 606 C CA . VAL A 1 80 ? -0.849 -10.102 -5.017 1.00 71.56 80 VAL A CA 1
ATOM 607 C C . VAL A 1 80 ? -1.215 -11.535 -4.641 1.00 71.56 80 VAL A C 1
ATOM 609 O O . VAL A 1 80 ? -2.044 -11.784 -3.777 1.00 71.56 80 VAL A O 1
ATOM 612 N N . THR A 1 81 ? -0.627 -12.501 -5.344 1.00 64.00 81 THR A N 1
ATOM 613 C CA . THR A 1 81 ? -0.903 -13.932 -5.142 1.00 64.00 81 THR A CA 1
ATOM 614 C C . THR A 1 81 ? -0.415 -14.435 -3.783 1.00 64.00 81 THR A C 1
ATOM 616 O O . THR A 1 81 ? -0.832 -15.496 -3.332 1.00 64.00 81 THR A O 1
ATOM 619 N N . ASN A 1 82 ? 0.484 -13.690 -3.132 1.00 69.19 82 ASN A N 1
ATOM 620 C CA . ASN A 1 82 ? 1.041 -14.050 -1.839 1.00 69.19 82 ASN A CA 1
ATOM 621 C C . ASN A 1 82 ? 0.249 -13.400 -0.692 1.00 69.19 82 ASN A C 1
ATOM 623 O O . ASN A 1 82 ? 0.494 -12.246 -0.327 1.00 69.19 82 ASN A O 1
ATOM 627 N N . SER A 1 83 ? -0.650 -14.173 -0.083 1.00 78.31 83 SER A N 1
ATOM 628 C CA . SER A 1 83 ? -1.409 -13.763 1.103 1.00 78.31 83 SER A CA 1
ATOM 629 C C . SER A 1 83 ? -0.525 -13.406 2.304 1.00 78.31 83 SER A C 1
ATOM 631 O O . SER A 1 83 ? -0.939 -12.605 3.138 1.00 78.31 83 SER A O 1
ATOM 633 N N . GLU A 1 84 ? 0.700 -13.939 2.398 1.00 88.94 84 GLU A N 1
ATOM 634 C CA . GLU A 1 84 ? 1.626 -13.616 3.491 1.00 88.94 84 GLU A CA 1
ATOM 635 C C . GLU A 1 84 ? 2.112 -12.168 3.433 1.00 88.94 84 GLU A C 1
ATOM 637 O O . GLU A 1 84 ? 2.397 -11.573 4.472 1.00 88.94 84 GLU A O 1
ATOM 642 N N . TRP A 1 85 ? 2.223 -11.581 2.235 1.00 92.25 85 TRP A N 1
ATOM 643 C CA . TRP A 1 85 ? 2.616 -10.178 2.115 1.00 92.25 85 TRP A CA 1
ATOM 644 C C . TRP A 1 85 ? 1.529 -9.267 2.686 1.00 92.25 85 TRP A C 1
ATOM 646 O O . TRP A 1 85 ? 1.843 -8.376 3.471 1.00 92.25 85 TRP A O 1
ATOM 656 N N . LEU A 1 86 ? 0.259 -9.536 2.361 1.00 92.25 86 LEU A N 1
ATOM 657 C CA . LEU A 1 86 ? -0.882 -8.779 2.886 1.00 92.25 86 LEU A CA 1
ATOM 658 C C . LEU A 1 86 ? -1.043 -8.980 4.396 1.00 92.25 86 LEU A C 1
ATOM 660 O O . LEU A 1 86 ? -1.227 -8.007 5.120 1.00 92.25 86 LEU A O 1
ATOM 664 N N . GLN A 1 87 ? -0.835 -10.199 4.901 1.00 91.94 87 GLN A N 1
ATOM 665 C CA . GLN A 1 87 ? -0.830 -10.440 6.344 1.00 91.94 87 GLN A CA 1
ATOM 666 C C . GLN A 1 87 ? 0.306 -9.680 7.047 1.00 91.94 87 GLN A C 1
ATOM 668 O O . GLN A 1 87 ? 0.108 -9.099 8.113 1.00 91.94 87 GLN A O 1
ATOM 673 N N . HIS A 1 88 ? 1.504 -9.659 6.458 1.00 93.19 88 HIS A N 1
ATOM 674 C CA . HIS A 1 88 ? 2.619 -8.887 6.997 1.00 93.19 88 HIS A CA 1
ATOM 675 C C . HIS A 1 88 ? 2.340 -7.380 6.956 1.00 93.19 88 HIS A C 1
ATOM 677 O O . HIS A 1 88 ? 2.649 -6.684 7.921 1.00 93.19 88 HIS A O 1
ATOM 683 N N . PHE A 1 89 ? 1.714 -6.884 5.887 1.00 94.81 89 PHE A N 1
ATOM 684 C CA . PHE A 1 89 ? 1.236 -5.508 5.794 1.00 94.81 89 PHE A CA 1
ATOM 685 C C . PHE A 1 89 ? 0.252 -5.180 6.925 1.00 94.81 89 PHE A C 1
ATOM 687 O O . PHE A 1 89 ? 0.457 -4.192 7.628 1.00 94.81 89 PHE A O 1
ATOM 694 N N . CYS A 1 90 ? -0.752 -6.029 7.174 1.00 94.31 90 CYS A N 1
ATOM 695 C CA . CYS A 1 90 ? -1.690 -5.855 8.285 1.00 94.31 90 CYS A CA 1
ATOM 696 C C . CYS A 1 90 ? -0.963 -5.797 9.635 1.00 94.31 90 CYS A C 1
ATOM 698 O O . CYS A 1 90 ? -1.064 -4.790 10.326 1.00 94.31 90 CYS A O 1
ATOM 700 N N . ARG A 1 91 ? -0.138 -6.797 9.971 1.00 93.69 91 ARG A N 1
ATOM 701 C CA . ARG A 1 91 ? 0.620 -6.825 11.243 1.00 93.69 91 ARG A CA 1
ATOM 702 C C . ARG A 1 91 ? 1.499 -5.594 11.458 1.00 93.69 91 ARG A C 1
ATOM 704 O O . ARG A 1 91 ? 1.716 -5.162 12.583 1.00 93.69 91 ARG A O 1
ATOM 711 N N . THR A 1 92 ? 2.040 -5.053 10.374 1.00 93.81 92 THR A N 1
ATOM 712 C CA . THR A 1 92 ? 2.956 -3.912 10.425 1.00 93.81 92 THR A CA 1
ATOM 713 C C . THR A 1 92 ? 2.219 -2.579 10.543 1.00 93.81 92 THR A C 1
ATOM 715 O O . THR A 1 92 ? 2.703 -1.661 11.200 1.00 93.81 92 THR A O 1
ATOM 718 N N . THR A 1 93 ? 1.039 -2.477 9.930 1.00 93.50 93 THR A N 1
ATOM 719 C CA . THR A 1 93 ? 0.194 -1.275 9.984 1.00 93.50 93 THR A CA 1
ATOM 720 C C . THR A 1 93 ? -0.673 -1.221 11.236 1.00 93.50 93 THR A C 1
ATOM 722 O O . THR A 1 93 ? -1.008 -0.125 11.672 1.00 93.50 93 THR A O 1
ATOM 725 N N . GLU A 1 94 ? -0.984 -2.366 11.856 1.00 94.00 94 GLU A N 1
ATOM 726 C CA . GLU A 1 9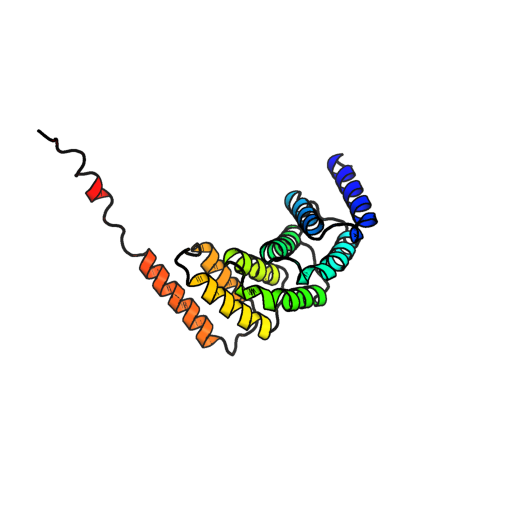4 ? -1.773 -2.482 13.091 1.00 94.00 94 GLU A CA 1
ATOM 727 C C . GLU A 1 94 ? -1.395 -1.457 14.181 1.00 94.00 94 GLU A C 1
ATOM 729 O O . GLU A 1 94 ? -2.277 -0.704 14.602 1.00 94.00 94 GLU A O 1
ATOM 734 N N . PRO A 1 95 ? -0.120 -1.339 14.619 1.00 93.12 95 PRO A N 1
ATOM 735 C CA . PRO A 1 95 ? 0.252 -0.388 15.670 1.00 93.12 95 PRO A CA 1
ATOM 736 C C . PRO A 1 95 ? 0.112 1.080 15.245 1.00 93.12 95 PRO A C 1
ATOM 738 O O . PRO A 1 95 ? 0.081 1.966 16.096 1.00 93.12 95 PRO A O 1
ATOM 741 N N . GLN A 1 96 ? 0.048 1.351 13.941 1.00 92.19 96 GLN A N 1
ATOM 742 C CA . GLN A 1 96 ? -0.065 2.697 13.392 1.00 92.19 96 GLN A CA 1
ATOM 743 C C . GLN A 1 96 ? -1.524 3.119 13.172 1.00 92.19 96 GLN A C 1
ATOM 745 O O . GLN A 1 96 ? -1.773 4.307 13.015 1.00 92.19 96 GLN A O 1
ATOM 750 N N . LEU A 1 97 ? -2.495 2.194 13.173 1.00 92.44 97 LEU A N 1
ATOM 751 C CA . LEU A 1 97 ? -3.890 2.499 12.817 1.00 92.44 97 LEU A CA 1
ATOM 752 C C . LEU A 1 97 ? -4.479 3.634 13.661 1.00 92.44 97 LEU A C 1
ATOM 754 O O . LEU A 1 97 ? -5.100 4.540 13.115 1.00 92.44 97 LEU A O 1
ATOM 758 N N . SER A 1 98 ? -4.237 3.634 14.974 1.00 91.62 98 SER A N 1
ATOM 759 C CA . SER A 1 98 ? -4.789 4.638 15.897 1.00 91.62 98 SER A CA 1
ATOM 760 C C . SER A 1 98 ? -4.283 6.066 15.658 1.00 91.62 98 SER A C 1
ATOM 762 O O . SER A 1 98 ? -4.875 7.006 16.180 1.00 91.62 98 SER A O 1
ATOM 764 N N . SER A 1 99 ? -3.199 6.256 14.898 1.00 90.12 99 SER A N 1
ATOM 765 C CA . SER A 1 99 ? -2.683 7.587 14.544 1.00 90.12 99 SER A CA 1
ATOM 766 C C . SER A 1 99 ? -3.080 8.044 13.138 1.00 90.12 99 SER A C 1
ATOM 768 O O . SER A 1 99 ? -2.777 9.177 12.758 1.00 90.12 99 SER A O 1
ATOM 770 N N . MET A 1 100 ? -3.749 7.190 12.358 1.00 92.06 100 MET A N 1
ATOM 771 C CA . MET A 1 100 ? -4.157 7.499 10.990 1.00 92.06 100 MET A CA 1
ATOM 772 C C . MET A 1 100 ? -5.444 8.325 10.957 1.00 92.06 100 MET A C 1
ATOM 774 O O . MET A 1 100 ? -6.338 8.168 11.788 1.00 92.06 100 MET A O 1
ATOM 778 N N . ASP A 1 101 ? -5.563 9.187 9.947 1.00 89.75 101 ASP A N 1
ATOM 779 C CA . ASP A 1 101 ? -6.820 9.874 9.677 1.00 89.75 101 ASP A CA 1
ATOM 780 C C . ASP A 1 101 ? -7.855 8.926 9.040 1.00 89.75 101 ASP A C 1
ATOM 782 O O . ASP A 1 101 ? -7.540 7.875 8.471 1.00 89.75 101 ASP A O 1
ATOM 786 N N . ALA A 1 102 ? -9.129 9.301 9.135 1.00 85.94 102 ALA A N 1
ATOM 787 C CA . ALA A 1 102 ? -10.217 8.471 8.634 1.00 85.94 102 ALA A CA 1
ATOM 788 C C . ALA A 1 102 ? -10.150 8.192 7.108 1.00 85.94 102 ALA A C 1
ATOM 790 O O . ALA A 1 102 ? -10.443 7.059 6.705 1.00 85.94 102 ALA A O 1
ATOM 791 N N . PRO A 1 103 ? -9.726 9.137 6.237 1.00 87.44 103 PRO A N 1
ATOM 792 C CA . PRO A 1 103 ? -9.483 8.845 4.821 1.00 87.44 103 PRO A CA 1
ATOM 793 C C . PRO A 1 103 ? -8.408 7.773 4.584 1.00 87.44 103 PRO A C 1
ATOM 795 O O . PRO A 1 103 ? -8.594 6.902 3.728 1.00 87.44 103 PRO A O 1
ATOM 798 N N . THR A 1 104 ? -7.310 7.803 5.343 1.00 92.00 104 THR A N 1
ATOM 799 C CA . THR A 1 104 ? -6.243 6.793 5.272 1.00 92.00 104 THR A CA 1
ATOM 800 C C . THR A 1 104 ? -6.769 5.426 5.673 1.00 92.00 104 THR A C 1
ATOM 802 O O . THR A 1 104 ? -6.605 4.462 4.925 1.00 92.00 104 THR A O 1
ATOM 805 N N . LEU A 1 105 ? -7.453 5.351 6.819 1.00 91.25 105 LEU A N 1
ATOM 806 C CA . LEU A 1 105 ? -8.056 4.117 7.323 1.00 91.25 105 LEU A CA 1
ATOM 807 C C . LEU A 1 105 ? -9.010 3.509 6.290 1.00 91.25 105 LEU A C 1
ATOM 809 O O . LEU A 1 105 ? -8.896 2.331 5.951 1.00 91.25 105 LEU A O 1
ATOM 813 N N . THR A 1 106 ? -9.895 4.332 5.725 1.00 88.06 106 THR A N 1
ATOM 814 C CA . THR A 1 106 ? -10.845 3.907 4.686 1.00 88.06 106 THR A CA 1
ATOM 815 C C . THR A 1 106 ? -10.115 3.359 3.460 1.00 88.06 106 THR A C 1
ATOM 817 O O . THR A 1 106 ? -10.469 2.299 2.950 1.00 88.06 106 THR A O 1
ATOM 820 N N . SER A 1 107 ? -9.063 4.045 3.009 1.00 90.69 107 SER A N 1
ATOM 821 C CA . SER A 1 107 ? -8.281 3.635 1.836 1.00 90.69 107 SER A CA 1
ATOM 822 C C . SER A 1 107 ? -7.574 2.296 2.051 1.00 90.69 107 SER A C 1
ATOM 824 O O . SER A 1 107 ? -7.557 1.459 1.147 1.00 90.69 107 SER A O 1
ATOM 826 N N . ILE A 1 108 ? -7.027 2.067 3.250 1.00 93.25 108 ILE A N 1
ATOM 827 C CA . ILE A 1 108 ? -6.410 0.788 3.612 1.00 93.25 108 ILE A CA 1
ATOM 828 C C . ILE A 1 108 ? -7.462 -0.324 3.626 1.00 93.25 108 ILE A C 1
ATOM 830 O O . ILE A 1 108 ? -7.289 -1.342 2.959 1.00 93.25 108 ILE A O 1
ATOM 834 N N . ALA A 1 109 ? -8.579 -0.126 4.325 1.00 90.38 109 ALA A N 1
ATOM 835 C CA . ALA A 1 109 ? -9.617 -1.147 4.427 1.00 90.38 109 ALA A CA 1
ATOM 836 C C . ALA A 1 109 ? -10.203 -1.508 3.051 1.00 90.38 109 ALA A C 1
ATOM 838 O O . ALA A 1 109 ? -10.293 -2.683 2.699 1.00 90.38 109 ALA A O 1
ATOM 839 N N . MET A 1 110 ? -10.499 -0.502 2.222 1.00 88.31 110 MET A N 1
ATOM 840 C CA . MET A 1 110 ? -10.976 -0.711 0.855 1.00 88.31 110 MET A CA 1
ATOM 841 C C . MET A 1 110 ? -9.956 -1.416 -0.037 1.00 88.31 110 MET A C 1
ATOM 843 O O . MET A 1 110 ? -10.349 -2.188 -0.911 1.00 88.31 110 MET A O 1
ATOM 847 N N . GLY A 1 111 ? -8.661 -1.130 0.111 1.00 91.00 111 GLY A N 1
ATOM 848 C CA . GLY A 1 111 ? -7.650 -1.795 -0.702 1.00 91.00 111 GLY A CA 1
ATOM 849 C C . GLY A 1 111 ? -7.488 -3.269 -0.329 1.00 91.00 111 GLY A C 1
ATOM 850 O O . GLY A 1 111 ? -7.354 -4.104 -1.221 1.00 91.00 111 GLY A O 1
ATOM 851 N N . LEU A 1 112 ? -7.574 -3.607 0.963 1.00 90.38 112 LEU A N 1
ATOM 852 C CA . LEU A 1 112 ? -7.532 -4.994 1.438 1.00 90.38 112 LEU A CA 1
ATOM 853 C C . LEU A 1 112 ? -8.747 -5.779 0.931 1.00 90.38 112 LEU A C 1
ATOM 855 O O . LEU A 1 112 ? -8.584 -6.860 0.365 1.00 90.38 112 LEU A O 1
ATOM 859 N N . ALA A 1 113 ? -9.933 -5.180 1.038 1.00 87.19 113 ALA A N 1
ATOM 860 C CA . ALA A 1 113 ? -11.183 -5.725 0.525 1.00 87.19 113 ALA A CA 1
ATOM 861 C C . ALA A 1 113 ? -11.149 -5.981 -0.993 1.00 87.19 113 ALA A C 1
ATOM 863 O O . ALA A 1 113 ? -11.443 -7.084 -1.448 1.00 87.19 113 ALA A O 1
ATOM 864 N N . GLN A 1 114 ? -10.698 -5.003 -1.788 1.00 87.12 114 GLN A N 1
ATOM 865 C CA . GLN A 1 114 ? -10.583 -5.151 -3.248 1.00 87.12 114 GLN A CA 1
ATOM 866 C C . GLN A 1 114 ? -9.551 -6.202 -3.672 1.00 87.12 114 GLN A C 1
ATOM 868 O O . GLN A 1 114 ? -9.673 -6.787 -4.746 1.00 87.12 114 GLN A O 1
ATOM 873 N N . MET A 1 115 ? -8.548 -6.465 -2.833 1.00 86.56 115 MET A N 1
ATOM 874 C CA . MET A 1 115 ? -7.600 -7.563 -3.034 1.00 86.56 115 MET A CA 1
ATOM 875 C C . MET A 1 115 ? -8.095 -8.904 -2.475 1.00 86.56 115 MET A C 1
ATOM 877 O O . MET A 1 115 ? -7.379 -9.899 -2.573 1.00 86.56 115 MET A O 1
ATOM 881 N N . GLY A 1 116 ? -9.304 -8.952 -1.907 1.00 86.25 116 GLY A N 1
ATOM 882 C CA . GLY A 1 116 ? -9.898 -10.157 -1.332 1.00 86.25 116 GLY A CA 1
ATOM 883 C C . GLY A 1 116 ? -9.167 -10.664 -0.090 1.00 86.25 116 GLY A C 1
ATOM 884 O O . GLY A 1 116 ? -9.228 -11.857 0.206 1.00 86.25 116 GLY A O 1
ATOM 885 N N . HIS A 1 117 ? -8.431 -9.795 0.612 1.00 86.62 117 HIS A N 1
ATOM 886 C CA . HIS A 1 117 ? -7.705 -10.173 1.817 1.00 86.62 117 HIS A CA 1
ATOM 887 C C . HIS A 1 117 ? -8.492 -9.833 3.071 1.00 86.62 117 HIS A C 1
ATOM 889 O O . HIS A 1 117 ? -8.888 -8.691 3.294 1.00 86.62 117 HIS A O 1
ATOM 895 N N . SER A 1 118 ? -8.633 -10.841 3.920 1.00 85.12 118 SER A N 1
ATOM 896 C CA . SER A 1 118 ? -9.213 -10.721 5.244 1.00 85.12 118 SER A CA 1
ATOM 897 C C . SER A 1 118 ? -8.106 -10.659 6.305 1.00 85.12 118 SER A C 1
ATOM 899 O O . SER A 1 118 ? -7.417 -11.663 6.503 1.00 85.12 118 SER A O 1
ATOM 901 N N . PRO A 1 119 ? -7.929 -9.514 6.987 1.00 87.19 119 PRO A N 1
ATOM 902 C CA . PRO A 1 119 ? -7.074 -9.384 8.163 1.00 87.19 119 PRO A CA 1
ATOM 903 C C . PRO A 1 119 ? -7.542 -10.294 9.299 1.00 87.19 119 PRO A C 1
ATOM 905 O O . PRO A 1 119 ? -8.676 -10.778 9.305 1.00 87.19 119 PRO A O 1
ATOM 908 N N . ASP A 1 120 ? -6.671 -10.495 10.285 1.00 86.56 120 ASP A N 1
ATOM 909 C CA . ASP A 1 120 ? -7.038 -11.195 11.511 1.00 86.56 120 ASP A CA 1
ATOM 910 C C . ASP A 1 120 ? -7.903 -10.331 12.450 1.00 86.56 120 ASP A C 1
ATOM 912 O O . ASP A 1 120 ? -8.091 -9.125 12.262 1.00 86.56 120 ASP A O 1
ATOM 916 N N . GLU A 1 121 ? -8.464 -10.981 13.473 1.00 85.00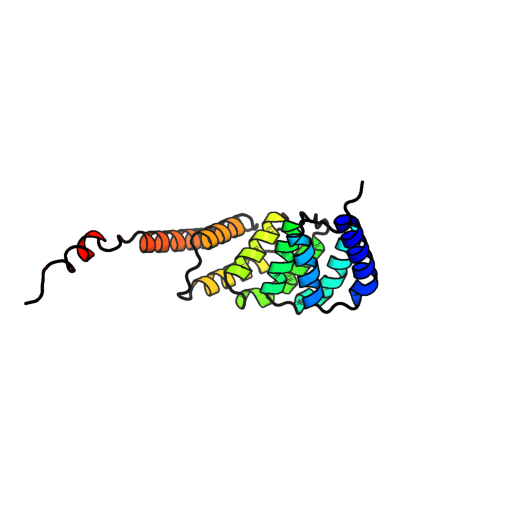 121 GLU A N 1
ATOM 917 C CA . GLU A 1 121 ? -9.367 -10.348 14.439 1.00 85.00 121 GLU A CA 1
ATOM 918 C C . GLU A 1 121 ? -8.686 -9.211 15.216 1.00 85.00 121 GLU A C 1
ATOM 920 O O . GLU A 1 121 ? -9.314 -8.184 15.474 1.00 85.00 121 GLU A O 1
ATOM 925 N N . ALA A 1 122 ? -7.398 -9.359 15.546 1.00 88.81 122 ALA A N 1
ATOM 926 C CA . ALA A 1 122 ? -6.636 -8.341 16.265 1.00 88.81 122 ALA A CA 1
ATOM 927 C C . ALA A 1 122 ? -6.558 -7.037 15.459 1.00 88.81 122 ALA A C 1
ATOM 929 O O . ALA A 1 122 ? -6.917 -5.968 15.967 1.00 88.81 122 ALA A O 1
ATOM 930 N N . TRP A 1 123 ? -6.204 -7.144 14.175 1.00 93.00 123 TRP A N 1
ATOM 931 C CA . TRP A 1 123 ? -6.199 -6.008 13.262 1.00 93.00 123 TRP A CA 1
ATOM 932 C C . TRP A 1 123 ? -7.595 -5.396 13.107 1.00 93.00 123 TRP A C 1
ATOM 934 O O . TRP A 1 123 ? -7.749 -4.178 13.192 1.00 93.00 123 TRP A O 1
ATOM 944 N N . GLY A 1 124 ? -8.628 -6.229 12.929 1.00 88.00 124 GLY A N 1
ATOM 945 C CA . GLY A 1 124 ? -10.013 -5.775 12.774 1.00 88.00 124 GLY A CA 1
ATOM 946 C C . GLY A 1 124 ? -10.524 -4.966 13.971 1.00 88.00 124 GLY A C 1
ATOM 947 O O . GLY A 1 124 ? -11.127 -3.906 13.792 1.00 88.00 124 GLY A O 1
ATOM 948 N N . LEU A 1 125 ? -10.239 -5.415 15.197 1.00 86.06 125 LEU A N 1
ATOM 949 C CA . LEU A 1 125 ? -10.599 -4.693 16.421 1.00 86.06 125 LEU A CA 1
ATOM 950 C C . LEU A 1 125 ? -9.878 -3.342 16.516 1.00 86.06 125 LEU A C 1
ATOM 952 O O . LEU A 1 125 ? -10.513 -2.327 16.810 1.00 86.06 125 LEU A O 1
ATOM 956 N N . LYS A 1 126 ? -8.572 -3.314 16.218 1.00 90.38 126 LYS A N 1
ATOM 957 C CA . LYS A 1 126 ? -7.768 -2.082 16.221 1.00 90.38 126 LYS A CA 1
ATOM 958 C C . LYS A 1 126 ? -8.223 -1.082 15.168 1.00 90.38 126 LYS A C 1
ATOM 960 O O . LYS A 1 126 ? -8.271 0.116 15.440 1.00 90.38 126 LYS A O 1
ATOM 965 N N . PHE A 1 127 ? -8.599 -1.570 13.992 1.00 90.38 127 PHE A N 1
ATOM 966 C CA . PHE A 1 127 ? -9.158 -0.750 12.929 1.00 90.38 127 PHE A CA 1
ATOM 967 C C . PHE A 1 127 ? -10.466 -0.077 13.351 1.00 90.38 127 PHE A C 1
ATOM 969 O O . PHE A 1 127 ? -10.609 1.128 13.165 1.00 90.38 127 PHE A O 1
ATOM 976 N N . VAL A 1 128 ? -11.402 -0.825 13.947 1.00 86.19 128 VAL A N 1
ATOM 977 C CA . VAL A 1 128 ? -12.679 -0.262 14.419 1.00 86.19 128 VAL A CA 1
ATOM 978 C C . VAL A 1 128 ? -12.440 0.796 15.496 1.00 86.19 128 VAL A C 1
ATOM 980 O O . VAL A 1 128 ? -12.999 1.885 15.404 1.00 86.19 128 VAL A O 1
ATOM 983 N N . GLU A 1 129 ? -11.572 0.516 16.472 1.00 87.94 129 GLU A N 1
ATOM 984 C CA . GLU A 1 129 ? -11.197 1.479 17.516 1.00 87.94 129 GLU A CA 1
ATOM 985 C C . GLU A 1 129 ? -10.620 2.772 16.911 1.00 87.94 129 GLU A C 1
ATOM 987 O O . GLU A 1 129 ? -11.050 3.873 17.258 1.00 87.94 129 GLU A O 1
ATOM 992 N N . ALA A 1 130 ? -9.688 2.645 15.963 1.00 90.06 130 ALA A N 1
ATOM 993 C CA . ALA A 1 130 ? -9.087 3.782 15.272 1.00 90.06 130 ALA A CA 1
ATOM 994 C C . ALA A 1 130 ? -10.108 4.565 14.430 1.00 90.06 130 ALA A C 1
ATOM 996 O O . ALA A 1 130 ? -10.110 5.794 14.438 1.00 90.06 130 ALA A O 1
ATOM 997 N N . ALA A 1 131 ? -11.006 3.870 13.728 1.00 85.69 131 ALA A N 1
ATOM 998 C CA . ALA A 1 131 ? -12.037 4.493 12.907 1.00 85.69 131 ALA A CA 1
ATOM 999 C C . ALA A 1 131 ? -13.062 5.258 13.757 1.00 85.69 131 ALA A C 1
ATOM 1001 O O . ALA A 1 131 ? -13.459 6.364 13.385 1.00 85.69 131 ALA A O 1
ATOM 1002 N N . GLU A 1 132 ? -13.456 4.712 14.912 1.00 82.81 132 GLU A N 1
ATOM 1003 C CA . GLU A 1 132 ? -14.294 5.413 15.886 1.00 82.81 132 GLU A CA 1
ATOM 1004 C C . GLU A 1 132 ? -13.585 6.680 16.379 1.00 82.81 132 GLU A C 1
ATOM 1006 O O . GLU A 1 132 ? -14.141 7.772 16.267 1.00 82.81 132 GLU A O 1
ATOM 1011 N N . GLN A 1 133 ? -12.331 6.571 16.829 1.00 84.38 133 GLN A N 1
ATOM 1012 C CA . GLN A 1 133 ? -11.539 7.716 17.297 1.00 84.38 133 GLN A CA 1
ATOM 1013 C C . GLN A 1 133 ? -11.381 8.803 16.228 1.00 84.38 133 GLN A C 1
ATOM 1015 O O . GLN A 1 133 ? -11.554 9.985 16.524 1.00 84.38 133 GLN A O 1
ATOM 1020 N N . ALA A 1 134 ? -11.115 8.414 14.981 1.00 82.31 134 ALA A N 1
ATOM 1021 C CA . ALA A 1 134 ? -10.970 9.334 13.860 1.00 82.31 134 ALA A CA 1
ATOM 1022 C C . ALA A 1 134 ? -12.305 9.967 13.416 1.00 82.31 134 ALA A C 1
ATOM 1024 O O . ALA A 1 134 ? -12.292 11.013 12.767 1.00 82.31 134 ALA A O 1
ATOM 1025 N N . SER A 1 135 ? -13.444 9.372 13.789 1.00 71.81 135 SER A N 1
ATOM 1026 C CA . SER A 1 135 ? -14.794 9.887 13.508 1.00 71.81 135 SER A CA 1
ATOM 1027 C C . SER A 1 135 ? -15.338 10.827 14.595 1.00 71.81 135 SER A C 1
ATOM 1029 O O . SER A 1 135 ? -16.289 11.563 14.339 1.00 71.81 135 SER A O 1
ATOM 1031 N N . LEU A 1 136 ? -14.759 10.815 15.803 1.00 63.66 136 LEU A N 1
ATOM 1032 C CA . LEU A 1 136 ? -15.158 11.673 16.927 1.00 63.66 136 LEU A CA 1
ATOM 1033 C C . LEU A 1 136 ? -14.789 13.172 16.798 1.00 63.66 136 LEU A C 1
ATOM 1035 O O . LEU A 1 136 ? -15.539 13.991 17.339 1.00 63.66 136 LEU A O 1
ATOM 1039 N N . PRO A 1 137 ? -13.703 13.612 16.122 1.00 55.88 137 PRO A N 1
ATOM 1040 C CA . PRO A 1 137 ? -13.486 15.041 15.898 1.00 55.88 137 PRO A CA 1
ATOM 1041 C C . PRO A 1 137 ? -14.466 15.612 14.852 1.00 55.88 137 PRO A C 1
ATOM 1043 O O . PRO A 1 137 ? -14.739 14.991 13.833 1.00 55.88 137 PRO A O 1
ATOM 1046 N N . GLN A 1 138 ? -14.932 16.855 15.056 1.00 49.44 138 GLN A N 1
ATOM 1047 C CA . GLN A 1 138 ? -15.879 17.621 14.207 1.00 49.44 138 GLN A CA 1
ATOM 1048 C C . GLN A 1 138 ? -15.494 17.793 12.714 1.00 49.44 138 GLN A C 1
ATOM 1050 O O . GLN A 1 138 ? -16.215 18.452 11.962 1.00 49.44 138 GLN A O 1
ATOM 1055 N N . LYS A 1 139 ? -14.386 17.210 12.242 1.00 51.22 139 LYS A N 1
ATOM 1056 C CA . LYS A 1 139 ? -14.070 17.111 10.812 1.00 51.22 139 LYS A CA 1
ATOM 1057 C C . LYS A 1 139 ? -14.804 15.907 10.238 1.00 51.22 139 LYS A C 1
ATOM 1059 O O . LYS A 1 139 ? -14.278 14.804 10.166 1.00 51.22 139 LYS A O 1
ATOM 1064 N N . SER A 1 140 ? -16.055 16.168 9.879 1.00 57.88 140 SER A N 1
ATOM 1065 C CA . SER A 1 140 ? -17.002 15.196 9.348 1.00 57.88 140 SER A CA 1
ATOM 1066 C C . SER A 1 140 ? -16.388 14.388 8.200 1.00 57.88 140 SER A C 1
ATOM 1068 O O . SER A 1 140 ? -15.974 14.952 7.184 1.00 57.88 140 SER A O 1
ATOM 1070 N N . LEU A 1 141 ? -16.346 13.064 8.362 1.00 62.66 141 LEU A N 1
ATOM 1071 C CA . LEU A 1 141 ? -16.262 12.151 7.230 1.00 62.66 141 LEU A CA 1
ATOM 1072 C C . LEU A 1 141 ? -17.369 12.512 6.240 1.00 62.66 141 LEU A C 1
ATOM 1074 O O . LEU A 1 141 ? -18.524 12.684 6.629 1.00 62.66 141 LEU A O 1
ATOM 1078 N N . THR A 1 142 ? -17.034 12.610 4.957 1.00 70.06 142 THR A N 1
ATOM 1079 C CA . THR A 1 142 ? -18.066 12.766 3.927 1.00 70.06 142 THR A CA 1
ATOM 1080 C C . THR A 1 142 ? -19.022 11.569 3.973 1.00 70.06 142 THR A C 1
ATOM 1082 O O . THR A 1 142 ? -18.609 10.456 4.307 1.00 70.06 142 THR A O 1
ATOM 1085 N N . GLY A 1 143 ? -20.290 11.758 3.592 1.00 68.25 143 GLY A N 1
ATOM 1086 C CA . GLY A 1 143 ? -21.260 10.653 3.562 1.00 68.25 143 GLY A CA 1
ATOM 1087 C C . GLY A 1 143 ? -20.778 9.461 2.721 1.00 68.25 143 GLY A C 1
ATOM 1088 O O . GLY A 1 143 ? -21.006 8.310 3.080 1.00 68.25 143 GLY A O 1
ATOM 1089 N N . GLN A 1 144 ? -20.012 9.721 1.656 1.00 68.50 144 GLN A N 1
ATOM 1090 C CA . GLN A 1 144 ? -19.380 8.675 0.853 1.00 68.50 144 GLN A CA 1
ATOM 1091 C C . GLN A 1 144 ? -18.316 7.890 1.638 1.00 68.50 144 GLN A C 1
ATOM 1093 O O . GLN A 1 144 ? -18.303 6.664 1.571 1.00 68.50 144 GLN A O 1
ATOM 1098 N N . GLN A 1 145 ? -17.454 8.566 2.401 1.00 68.25 145 GLN A N 1
ATOM 1099 C CA . GLN A 1 145 ? -16.438 7.898 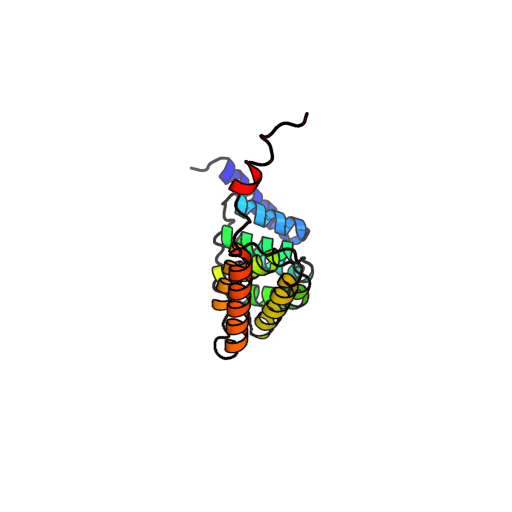3.223 1.00 68.25 145 GLN A CA 1
ATOM 1100 C C . GLN A 1 145 ? -17.067 7.073 4.350 1.00 68.25 145 GLN A C 1
ATOM 1102 O O . GLN A 1 145 ? -16.574 5.994 4.657 1.00 68.25 145 GLN A O 1
ATOM 1107 N N . GLN A 1 146 ? -18.183 7.530 4.926 1.00 66.75 146 GLN A N 1
ATOM 1108 C CA . GLN A 1 146 ? -18.928 6.754 5.922 1.00 66.75 146 GLN A CA 1
ATOM 1109 C C . GLN A 1 146 ? -19.481 5.454 5.327 1.00 66.75 146 GLN A C 1
ATOM 1111 O O . GLN A 1 146 ? -19.309 4.388 5.914 1.00 66.75 146 GLN A O 1
ATOM 1116 N N . VAL A 1 147 ? -20.099 5.521 4.142 1.00 70.75 147 VAL A N 1
ATOM 1117 C CA . VAL A 1 147 ? -20.595 4.327 3.436 1.00 70.75 147 VAL A CA 1
ATOM 1118 C C . VAL A 1 147 ? -19.444 3.381 3.097 1.00 70.75 147 VAL A C 1
ATOM 1120 O O . VAL A 1 147 ? -19.546 2.186 3.350 1.00 70.75 147 VAL A O 1
ATOM 1123 N N . GLN A 1 148 ? -18.329 3.908 2.587 1.00 69.94 148 GLN A N 1
ATOM 1124 C CA . GLN A 1 148 ? -17.146 3.109 2.258 1.00 69.94 148 GLN A CA 1
ATOM 1125 C C . GLN A 1 148 ? -16.553 2.408 3.482 1.00 69.94 148 GLN A C 1
ATOM 1127 O O . GLN A 1 148 ? -16.205 1.234 3.395 1.00 69.94 148 GLN A O 1
ATOM 1132 N N . LEU A 1 149 ? -16.484 3.096 4.624 1.00 70.06 149 LEU A N 1
ATOM 1133 C CA . LEU A 1 149 ? -16.021 2.513 5.878 1.00 70.06 149 LEU A CA 1
ATOM 1134 C C . LEU A 1 149 ? -16.940 1.369 6.332 1.00 70.06 149 LEU A C 1
ATOM 1136 O O . LEU A 1 149 ? -16.458 0.297 6.683 1.00 70.06 149 LEU A O 1
ATOM 1140 N N . VAL A 1 150 ? -18.261 1.567 6.274 1.00 68.38 150 VAL A N 1
ATOM 1141 C CA . VAL A 1 150 ? -19.249 0.539 6.644 1.00 68.38 150 VAL A CA 1
ATOM 1142 C C . VAL A 1 150 ? -19.184 -0.669 5.706 1.00 68.38 150 VAL A C 1
ATOM 1144 O O . VAL A 1 150 ? -19.190 -1.801 6.185 1.00 68.38 150 VAL A O 1
ATOM 1147 N N . CYS A 1 151 ? -19.076 -0.450 4.392 1.00 68.88 151 CYS A N 1
ATOM 1148 C CA . CYS A 1 151 ? -18.907 -1.525 3.413 1.00 68.88 151 CYS A CA 1
ATOM 1149 C C . CYS A 1 151 ? -17.616 -2.310 3.669 1.00 68.88 151 CYS A C 1
ATOM 1151 O O . CYS A 1 151 ? -17.652 -3.535 3.764 1.00 68.88 151 CYS A O 1
ATOM 1153 N N . ALA A 1 152 ? -16.498 -1.615 3.888 1.00 66.44 152 ALA A N 1
ATOM 1154 C CA . ALA A 1 152 ? -15.236 -2.268 4.210 1.00 66.44 152 ALA A CA 1
ATOM 1155 C C . ALA A 1 152 ? -15.343 -3.078 5.513 1.00 66.44 152 ALA A C 1
ATOM 1157 O O . ALA A 1 152 ? -14.929 -4.229 5.553 1.00 66.44 152 ALA A O 1
ATOM 1158 N N . MET A 1 153 ? -15.983 -2.537 6.554 1.00 66.12 153 MET A N 1
ATOM 1159 C CA . MET A 1 153 ? -16.225 -3.257 7.810 1.00 66.12 153 MET A CA 1
ATOM 1160 C C . MET A 1 153 ? -17.098 -4.504 7.641 1.00 66.12 153 MET A C 1
ATOM 1162 O O . MET A 1 153 ? -16.898 -5.475 8.365 1.00 66.12 153 MET A O 1
ATOM 1166 N N . SER A 1 154 ? -18.069 -4.487 6.724 1.00 66.50 154 SER A N 1
ATOM 1167 C CA . SER A 1 154 ? -18.929 -5.648 6.457 1.00 66.50 154 SER A CA 1
ATOM 1168 C C . SER A 1 154 ? -18.228 -6.771 5.693 1.00 66.50 154 SER A C 1
ATOM 1170 O O . SER A 1 154 ? -18.658 -7.917 5.772 1.00 66.50 154 SER A O 1
ATOM 1172 N N . GLU A 1 155 ? -17.155 -6.447 4.974 1.00 65.75 155 GLU A N 1
ATOM 1173 C CA . GLU A 1 155 ? -16.381 -7.396 4.170 1.00 65.75 155 GLU A CA 1
ATOM 1174 C C . GLU A 1 155 ? -15.222 -8.032 4.966 1.00 65.75 155 GLU A C 1
ATOM 1176 O O . GLU A 1 155 ? -14.656 -9.043 4.547 1.00 65.75 155 GLU A O 1
ATOM 1181 N N . LEU A 1 156 ? -14.890 -7.489 6.145 1.00 62.97 156 LEU A N 1
ATOM 1182 C CA . LEU A 1 156 ? -13.916 -8.067 7.074 1.00 62.97 156 LEU A CA 1
ATOM 1183 C C . LEU A 1 156 ? -14.580 -9.182 7.916 1.00 62.97 156 LEU A C 1
ATOM 1185 O O . LEU A 1 156 ? -15.631 -8.955 8.521 1.00 62.97 156 LEU A O 1
ATOM 1189 N N . PRO A 1 157 ? -14.003 -10.396 8.002 1.00 50.75 157 PRO A N 1
ATOM 1190 C CA . PRO A 1 157 ? -14.624 -11.493 8.733 1.00 50.75 157 PRO A CA 1
ATOM 1191 C C . PRO A 1 157 ? -14.581 -11.270 10.249 1.00 50.75 157 PRO A C 1
ATOM 1193 O O . PRO A 1 157 ? -13.524 -11.182 10.863 1.00 50.75 157 PRO A O 1
ATOM 1196 N N . GLY A 1 158 ? -15.773 -11.245 10.846 1.00 49.31 158 GLY A N 1
ATOM 1197 C CA . GLY A 1 158 ? -16.009 -11.168 12.293 1.00 49.31 158 GLY A CA 1
ATOM 1198 C C . GLY A 1 158 ? -17.487 -11.362 12.662 1.00 49.31 158 GLY A C 1
ATOM 1199 O O . GLY A 1 158 ? -17.931 -10.953 13.732 1.00 49.31 158 GLY A O 1
ATOM 1200 N N . GLU A 1 159 ? -18.292 -11.969 11.781 1.00 41.72 159 GLU A N 1
ATOM 1201 C CA . GLU A 1 159 ? -19.767 -11.940 11.820 1.00 41.72 159 GLU A CA 1
ATOM 1202 C C . GLU A 1 159 ? -20.434 -12.382 13.140 1.00 41.72 159 GLU A C 1
ATOM 1204 O O . GLU A 1 159 ? -21.610 -12.086 13.348 1.00 41.72 159 GLU A O 1
ATOM 1209 N N . ARG A 1 160 ? -19.738 -13.053 14.067 1.00 43.53 160 ARG A N 1
ATOM 1210 C CA . ARG A 1 160 ? -20.365 -13.579 15.295 1.00 43.53 160 ARG A CA 1
ATOM 1211 C C . ARG A 1 160 ? -20.242 -12.685 16.532 1.00 43.53 160 ARG A C 1
ATOM 1213 O O . ARG A 1 160 ? -21.140 -12.735 17.370 1.00 43.53 160 ARG A O 1
ATOM 1220 N N . GLN A 1 161 ? -19.235 -11.814 16.637 1.00 44.69 161 GLN A N 1
ATOM 1221 C CA . GLN A 1 161 ? -19.092 -10.900 17.789 1.00 44.69 161 GLN A CA 1
ATOM 1222 C C . GLN A 1 161 ? -19.605 -9.473 17.513 1.00 44.69 161 GLN A C 1
ATOM 1224 O O . GLN A 1 161 ? -19.882 -8.715 18.446 1.00 44.69 161 GLN A O 1
ATOM 1229 N N . HIS A 1 162 ? -19.809 -9.102 16.247 1.00 48.22 162 HIS A N 1
ATOM 1230 C CA . HIS A 1 162 ? -20.005 -7.707 15.841 1.00 48.22 162 HIS A CA 1
ATOM 1231 C C . HIS A 1 162 ? -21.461 -7.232 15.788 1.00 48.22 162 HIS A C 1
ATOM 1233 O O . HIS A 1 162 ? -21.719 -6.162 15.247 1.00 48.22 162 HIS A O 1
ATOM 1239 N N . LYS A 1 163 ? -22.424 -7.933 16.405 1.00 47.78 163 LYS A N 1
ATOM 1240 C CA . LYS A 1 163 ? -23.792 -7.393 16.536 1.00 47.78 163 LYS A CA 1
ATOM 1241 C C . LYS A 1 163 ? -23.771 -6.014 17.212 1.00 47.78 163 LYS A C 1
ATOM 1243 O O . LYS A 1 163 ? -24.336 -5.072 16.685 1.00 47.78 163 LYS A O 1
ATOM 1248 N N . LYS A 1 164 ? -22.993 -5.846 18.290 1.00 46.91 164 LYS A N 1
ATOM 1249 C CA . LYS A 1 164 ? -22.852 -4.553 18.990 1.00 46.91 164 LYS A CA 1
ATOM 1250 C C . LYS A 1 164 ? -22.153 -3.467 18.164 1.00 46.91 164 LYS A C 1
ATOM 1252 O O . LYS A 1 164 ? -22.514 -2.304 18.296 1.00 46.91 164 LYS A O 1
ATOM 1257 N N . VAL A 1 165 ? -21.164 -3.828 17.343 1.00 47.62 165 VAL A N 1
ATOM 1258 C CA . VAL A 1 165 ? -20.405 -2.874 16.510 1.00 47.62 165 VAL A CA 1
ATOM 1259 C C . VAL A 1 165 ? -21.218 -2.470 15.282 1.00 47.62 165 VAL A C 1
ATOM 1261 O O . VAL A 1 165 ? -21.308 -1.287 14.975 1.00 47.62 165 VAL A O 1
ATOM 1264 N N . ARG A 1 166 ? -21.895 -3.428 14.637 1.00 48.22 166 ARG A N 1
ATOM 1265 C CA . ARG A 1 166 ? -22.844 -3.174 13.547 1.00 48.22 166 ARG A CA 1
ATOM 1266 C C . ARG A 1 166 ? -24.012 -2.319 14.028 1.00 48.22 166 ARG A C 1
ATOM 1268 O O . ARG A 1 166 ? -24.335 -1.333 13.379 1.00 48.22 166 ARG A O 1
ATOM 1275 N N . ASP A 1 167 ? -24.578 -2.635 15.192 1.00 51.09 167 ASP A N 1
ATOM 1276 C CA . ASP A 1 167 ? -25.663 -1.853 15.791 1.00 51.09 167 ASP A CA 1
ATOM 1277 C C . ASP A 1 167 ? -25.184 -0.436 16.171 1.00 51.09 167 ASP A C 1
ATOM 1279 O O . ASP A 1 167 ? -25.907 0.528 15.940 1.00 51.09 167 ASP A O 1
ATOM 1283 N N . ARG A 1 168 ? -23.944 -0.260 16.662 1.00 50.75 168 ARG A N 1
ATOM 1284 C CA . ARG A 1 168 ? -23.360 1.069 16.941 1.00 50.75 168 ARG A CA 1
ATOM 1285 C C . ARG A 1 168 ? -23.069 1.884 15.682 1.00 50.75 168 ARG A C 1
ATOM 1287 O O . ARG A 1 168 ? -23.397 3.066 15.659 1.00 50.75 168 ARG A O 1
ATOM 1294 N N . ALA A 1 169 ? -22.512 1.272 14.638 1.00 47.88 169 ALA A N 1
ATOM 1295 C CA . ALA A 1 169 ? -22.252 1.933 13.359 1.00 47.88 169 ALA A CA 1
ATOM 1296 C C . ALA A 1 169 ? -23.560 2.307 12.635 1.00 47.88 169 ALA A C 1
ATOM 1298 O O . ALA A 1 169 ? -23.689 3.416 12.113 1.00 47.88 169 ALA A O 1
ATOM 1299 N N . CYS A 1 170 ? -24.572 1.431 12.667 1.00 50.88 170 CYS A N 1
ATOM 1300 C CA . CYS A 1 170 ? -25.920 1.733 12.177 1.00 50.88 170 CYS A CA 1
ATOM 1301 C C . CYS A 1 170 ? -26.611 2.834 13.002 1.00 50.88 170 CYS A C 1
ATOM 1303 O O . CYS A 1 170 ? -27.258 3.710 12.431 1.00 50.88 170 CYS A O 1
ATOM 1305 N N . CYS A 1 171 ? -26.452 2.852 14.329 1.00 49.62 171 CYS A N 1
ATOM 1306 C CA . CYS A 1 171 ? -26.983 3.931 15.166 1.00 49.62 171 CYS A CA 1
ATOM 1307 C C . CYS A 1 171 ? -26.296 5.273 14.872 1.00 49.62 171 CYS A C 1
ATOM 1309 O O . CYS A 1 171 ? -26.993 6.251 14.606 1.00 49.62 171 CYS A O 1
ATOM 1311 N N . ALA A 1 172 ? -24.960 5.313 14.821 1.00 48.06 172 ALA A N 1
ATOM 1312 C CA . ALA A 1 172 ? -24.191 6.531 14.552 1.00 48.06 172 ALA A CA 1
ATOM 1313 C C . ALA A 1 172 ? -24.517 7.141 13.177 1.00 48.06 172 ALA A C 1
ATOM 1315 O O . ALA A 1 172 ? -24.635 8.361 13.049 1.00 48.06 172 ALA A O 1
ATOM 1316 N N . THR A 1 173 ? -24.731 6.299 12.161 1.00 50.72 173 THR A N 1
ATOM 1317 C CA . THR A 1 173 ? -25.162 6.733 10.820 1.00 50.72 173 THR A CA 1
ATOM 1318 C C . THR A 1 173 ? -26.612 7.215 10.803 1.00 50.72 173 THR A C 1
ATOM 1320 O O . THR A 1 173 ? -26.908 8.207 10.144 1.00 50.72 173 THR A O 1
ATOM 1323 N N . SER A 1 174 ? -27.518 6.599 11.570 1.00 48.56 174 SER A N 1
ATOM 1324 C CA . SER A 1 174 ? -28.907 7.073 11.684 1.00 48.56 174 SER A CA 1
ATOM 1325 C C . SER A 1 174 ? -29.024 8.420 12.414 1.00 48.56 174 SER A C 1
ATOM 1327 O O . SER A 1 174 ? -29.813 9.274 12.011 1.00 48.56 174 SER A O 1
ATOM 1329 N N . GLU A 1 175 ? -28.202 8.655 13.441 1.00 45.00 175 GLU A N 1
ATOM 1330 C CA . GLU A 1 175 ? -28.168 9.913 14.195 1.00 45.00 175 GLU A CA 1
ATOM 1331 C C . GLU A 1 175 ? -27.568 11.057 13.374 1.00 45.00 175 GLU A C 1
ATOM 1333 O O . GLU A 1 175 ? -28.096 12.170 13.380 1.00 45.00 175 GLU A O 1
ATOM 1338 N N . THR A 1 176 ? -26.516 10.782 12.601 1.00 49.06 176 THR A N 1
ATOM 1339 C CA . THR A 1 176 ? -25.897 11.778 11.715 1.00 49.06 176 THR A CA 1
ATOM 1340 C C . THR A 1 176 ? -26.709 12.029 10.447 1.00 49.06 176 THR A C 1
ATOM 1342 O O . THR A 1 176 ? -26.858 13.188 10.067 1.00 49.06 176 THR A O 1
ATOM 1345 N N . ALA A 1 177 ? -27.333 11.010 9.845 1.00 43.69 177 ALA A N 1
ATOM 1346 C CA . ALA A 1 177 ? -28.297 11.202 8.757 1.00 43.69 177 ALA A CA 1
ATOM 1347 C C . ALA A 1 177 ? -29.498 12.043 9.218 1.00 43.69 177 ALA A C 1
ATOM 1349 O O . ALA A 1 177 ? -29.947 12.936 8.502 1.00 43.69 177 ALA A O 1
ATOM 1350 N N . ARG A 1 178 ? -29.974 11.832 10.451 1.00 46.94 178 ARG A N 1
ATOM 1351 C CA . ARG A 1 178 ? -31.030 12.649 11.064 1.00 46.94 178 ARG A CA 1
ATOM 1352 C C . ARG A 1 178 ? -30.564 14.070 11.398 1.00 46.94 178 ARG A C 1
ATOM 1354 O O . ARG A 1 178 ? -31.363 14.998 11.306 1.00 46.94 178 ARG A O 1
ATOM 1361 N N . ALA A 1 179 ? -29.291 14.261 11.751 1.00 48.12 179 ALA A N 1
ATOM 1362 C CA . ALA A 1 179 ? -28.697 15.583 11.961 1.00 48.12 179 ALA A CA 1
ATOM 1363 C C . ALA A 1 179 ? -28.498 16.357 10.643 1.00 48.12 179 ALA A C 1
ATOM 1365 O O . ALA A 1 179 ? -28.750 17.559 10.612 1.00 48.12 179 ALA A O 1
ATOM 1366 N N . ALA A 1 180 ? -28.120 15.672 9.558 1.00 45.78 180 ALA A N 1
ATOM 1367 C CA . ALA A 1 180 ? -28.015 16.233 8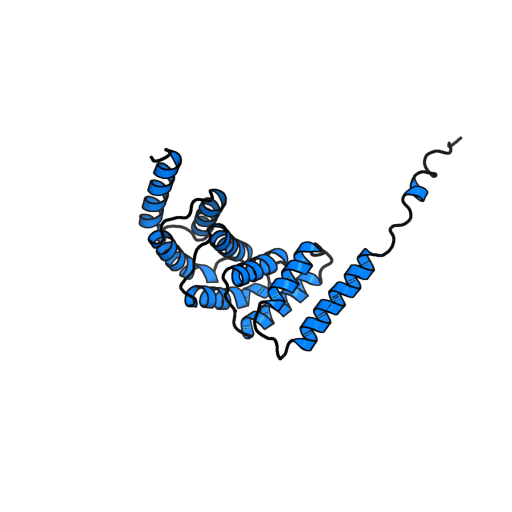.209 1.00 45.78 180 ALA A CA 1
ATOM 1368 C C . ALA A 1 180 ? -29.389 16.494 7.559 1.00 45.78 180 ALA A C 1
ATOM 1370 O O . ALA A 1 180 ? -29.506 17.368 6.708 1.00 45.78 180 ALA A O 1
ATOM 1371 N N . ALA A 1 181 ? -30.434 15.778 7.988 1.00 43.59 181 ALA A N 1
ATOM 1372 C CA . ALA A 1 181 ? -31.818 15.974 7.557 1.00 43.59 181 ALA A CA 1
ATOM 1373 C C . ALA A 1 181 ? -32.582 17.050 8.356 1.00 43.59 181 ALA A C 1
ATOM 1375 O O . ALA A 1 181 ? -33.789 17.211 8.156 1.00 43.59 181 ALA A O 1
ATOM 1376 N N . LYS A 1 182 ? -31.927 17.799 9.261 1.00 41.12 182 LYS A N 1
ATOM 1377 C CA . LYS A 1 182 ? -32.552 19.010 9.813 1.00 41.12 182 LYS A CA 1
ATOM 1378 C C . LYS A 1 182 ? -32.817 19.977 8.651 1.00 41.12 182 LYS A C 1
ATOM 1380 O O . LYS A 1 182 ? -31.874 20.291 7.927 1.00 41.12 182 LYS A O 1
ATOM 1385 N N . PRO A 1 183 ? -34.062 20.452 8.464 1.00 39.09 183 PRO A N 1
ATOM 1386 C CA . PRO A 1 183 ? -34.364 21.387 7.394 1.00 39.09 183 PRO A CA 1
ATOM 1387 C C . PRO A 1 183 ? -33.513 22.640 7.602 1.00 39.09 183 PRO A C 1
ATOM 1389 O O . PRO A 1 183 ? -33.576 23.276 8.657 1.00 39.09 183 PRO A O 1
ATOM 1392 N N . GLN A 1 184 ? -32.679 22.959 6.609 1.00 41.72 184 GLN A N 1
ATOM 1393 C CA . GLN A 1 184 ? -32.072 24.280 6.493 1.00 41.72 184 GLN A CA 1
ATOM 1394 C C . GLN A 1 184 ? -33.204 25.312 6.604 1.00 41.72 184 GLN A C 1
ATOM 1396 O O . GLN A 1 184 ? -34.242 25.110 5.967 1.00 41.72 184 GLN A O 1
ATOM 1401 N N . PRO A 1 185 ? -33.054 26.376 7.415 1.00 39.50 185 PRO A N 1
ATOM 1402 C CA . PRO A 1 185 ? -34.047 27.434 7.445 1.00 39.50 185 PRO A CA 1
ATOM 1403 C C . PRO A 1 185 ? -34.240 27.946 6.019 1.00 39.50 185 PRO A C 1
ATOM 1405 O O . PRO A 1 185 ? -33.271 28.175 5.293 1.00 39.50 185 PRO A O 1
ATOM 1408 N N . ASP A 1 186 ? -35.511 28.018 5.649 1.00 38.78 186 ASP A N 1
ATOM 1409 C CA . ASP A 1 186 ? -36.031 28.290 4.322 1.00 38.78 186 ASP A CA 1
ATOM 1410 C C . ASP A 1 186 ? -35.221 29.376 3.595 1.00 38.78 186 ASP A C 1
ATOM 1412 O O . ASP A 1 186 ? -35.110 30.517 4.058 1.00 38.78 186 ASP A O 1
ATOM 1416 N N . ALA A 1 187 ? -34.626 29.011 2.457 1.00 42.50 187 ALA A N 1
ATOM 1417 C CA . ALA A 1 187 ? -33.840 29.922 1.631 1.00 42.50 187 ALA A CA 1
ATOM 1418 C C . ALA A 1 187 ? -34.695 31.068 1.047 1.00 42.50 187 ALA A C 1
ATOM 1420 O O . ALA A 1 187 ? -34.132 32.050 0.554 1.00 42.50 187 ALA A O 1
ATOM 1421 N N . ASP A 1 188 ? -36.027 30.998 1.166 1.00 39.56 188 ASP A N 1
ATOM 1422 C CA . ASP A 1 188 ? -36.937 32.090 0.816 1.00 39.56 188 ASP A CA 1
ATOM 1423 C C . ASP A 1 188 ? -37.085 33.166 1.909 1.00 39.56 188 ASP A C 1
ATOM 1425 O O . ASP A 1 188 ? -37.458 34.300 1.602 1.00 39.56 188 ASP A O 1
ATOM 1429 N N . ALA A 1 189 ? -36.673 32.909 3.158 1.00 41.84 189 ALA A N 1
ATOM 1430 C CA . ALA A 1 189 ? -36.683 33.935 4.211 1.00 41.84 189 ALA A CA 1
ATOM 1431 C C . ALA A 1 189 ? -35.533 34.958 4.080 1.00 41.84 189 ALA A C 1
ATOM 1433 O O . ALA A 1 189 ? -35.626 36.073 4.592 1.00 41.84 189 ALA A O 1
ATOM 1434 N N . VAL A 1 190 ? -34.457 34.621 3.358 1.00 41.78 190 VAL A N 1
ATOM 1435 C CA . VAL A 1 190 ? -33.283 35.502 3.180 1.00 41.78 190 VAL A CA 1
ATOM 1436 C C . VAL A 1 190 ? -33.411 36.395 1.935 1.00 41.78 190 VAL A C 1
ATOM 1438 O O . VAL A 1 190 ? -32.737 37.419 1.835 1.00 41.78 190 VAL A O 1
ATOM 1441 N N . ARG A 1 191 ? -34.328 36.086 1.007 1.00 38.94 191 ARG A N 1
ATOM 1442 C CA . ARG A 1 191 ? -34.549 36.899 -0.205 1.00 38.94 191 ARG A CA 1
ATOM 1443 C C . ARG A 1 191 ? -35.505 38.078 -0.012 1.00 38.94 191 ARG A C 1
ATOM 1445 O O . ARG A 1 191 ? -35.407 39.044 -0.762 1.00 38.94 191 ARG A O 1
ATOM 1452 N N . HIS A 1 192 ? -36.347 38.068 1.023 1.00 36.12 192 HIS A N 1
ATOM 1453 C CA . HIS A 1 192 ? -37.249 39.187 1.329 1.00 36.12 192 HIS A CA 1
ATOM 1454 C C . HIS A 1 192 ? -36.656 40.267 2.254 1.00 36.12 192 HIS A C 1
ATOM 1456 O O . HIS A 1 192 ? -37.215 41.357 2.340 1.00 36.12 192 HIS A O 1
ATOM 1462 N N . ALA A 1 193 ? -35.504 40.024 2.892 1.00 41.03 193 ALA A N 1
ATOM 1463 C CA . ALA A 1 193 ? -34.867 40.986 3.802 1.00 41.03 193 ALA A CA 1
ATOM 1464 C C . ALA A 1 193 ? -33.845 41.931 3.129 1.00 41.03 193 ALA A C 1
ATOM 1466 O O . ALA A 1 193 ? -33.262 42.776 3.800 1.00 41.03 193 ALA A O 1
ATOM 1467 N N . VAL A 1 194 ? -33.633 41.819 1.810 1.00 44.09 194 VAL A N 1
ATOM 1468 C CA . VAL A 1 194 ? -32.662 42.645 1.053 1.00 44.09 194 VAL A CA 1
ATOM 1469 C C . VAL A 1 194 ? -33.351 43.617 0.072 1.00 44.09 194 VAL A C 1
ATOM 1471 O O . VAL A 1 194 ? -32.679 44.383 -0.608 1.00 44.09 194 VAL A O 1
ATOM 1474 N N . PHE A 1 195 ? -34.693 43.656 0.016 1.00 40.06 195 PHE A N 1
ATOM 1475 C CA . PHE A 1 195 ? -35.432 44.455 -0.982 1.00 40.06 195 PHE A CA 1
ATOM 1476 C C . PHE A 1 195 ? -36.444 45.476 -0.426 1.00 40.06 195 PHE A C 1
ATOM 1478 O O . PHE A 1 195 ? -37.250 46.016 -1.182 1.00 40.06 195 PHE A O 1
ATOM 1485 N N . CYS A 1 196 ? -36.391 45.807 0.867 1.00 33.03 196 CYS A N 1
ATOM 1486 C CA . CYS A 1 196 ? -37.153 46.931 1.423 1.00 33.03 196 CYS A CA 1
ATOM 1487 C C . CYS A 1 196 ? -36.189 47.989 1.968 1.00 33.03 196 CYS A C 1
ATOM 1489 O O . CYS A 1 196 ? -35.431 47.736 2.900 1.00 33.03 196 CYS A O 1
ATOM 1491 N N . GLY A 1 197 ? -36.197 49.144 1.301 1.00 31.91 197 GLY A N 1
ATOM 1492 C CA . GLY A 1 197 ? -35.235 50.227 1.440 1.00 31.91 197 GLY A CA 1
ATOM 1493 C C . GLY A 1 197 ? -35.114 50.822 2.840 1.00 31.91 197 GLY A C 1
ATOM 1494 O O . GLY A 1 197 ? -36.090 50.987 3.571 1.00 31.91 197 GLY A O 1
ATOM 1495 N N . TRP A 1 198 ? -33.877 51.195 3.146 1.00 26.95 198 TRP A N 1
ATOM 1496 C CA . TRP A 1 198 ? -33.533 52.172 4.167 1.00 26.95 198 TRP A CA 1
ATOM 1497 C C . TRP A 1 198 ? -33.933 53.571 3.658 1.00 26.95 198 TRP A C 1
ATOM 1499 O O . TRP A 1 198 ? -33.516 53.925 2.551 1.00 26.95 198 TRP A O 1
ATOM 1509 N N . PRO A 1 199 ? -34.733 54.357 4.397 1.00 42.38 199 PRO A N 1
ATOM 1510 C CA . PRO A 1 199 ? -34.616 55.810 4.377 1.00 42.38 199 PRO A CA 1
ATOM 1511 C C . PRO A 1 199 ? -33.362 56.273 5.133 1.00 42.38 199 PRO A C 1
ATOM 1513 O O . PRO A 1 199 ? -32.972 55.592 6.112 1.00 42.38 199 PRO A O 1
#

pLDDT: mean 76.72, std 19.85, range [26.95, 96.0]

Sequence (199 aa):
EGSPVGQLLRAVCAEALSRMTEFAPRDMVSLLASFARLKHPPPPEWLSAYLQAIKRYLPFLDGQASATVLSSLVALNARVTNSEWLQHFCRTTEPQLSSMDAPTLTSIAMGLAQMGHSPDEAWGLKFVEAAEQASLPQKSLTGQQQVQLVCAMSELPGERQHKKVRDRACCATSETARAAAKPQPDADAVRHAVFCGWP